Protein AF-A0A0A9XI46-F1 (afdb_monomer_lite)

Sequence (343 aa):
MEVDAKDRQKEKEELAELKNKIYQDSENPDIDFAKALKEREEMYKPKILINVNEEQTRQMEREEKEKEKQREKEREMERREKEIEKERRERERMEAEWEEDRRRAKMAAEKKHQEELREREKEREREREREREREREKSSSPDSRRSDGPPEPMSNHTTPDINQDMNNKIPNSPPADKKKKKLDVKEVFNNDEDEDSAMGSKKRKLVPLDYGEDKKKIKEPEKKEDQAKSQEEKRKHIKSLIDRIPTDKTALFNYYLDWAAVDNQLMERRIRPWINKKIIEYIGEPEPTLVDFICSKVMAGSAPQGILDDVQMVLDEEAEVFVVKMWRLLIYEIEAKKLGLVK

pLDDT: mean 73.39, std 21.09, range [30.25, 95.69]

Radius of gyration: 51.63 Å; chains: 1; bounding box: 86×93×184 Å

Structure (mmCIF, N/CA/C/O backbone):
data_AF-A0A0A9XI46-F1
#
_entry.id   AF-A0A0A9XI46-F1
#
loop_
_atom_site.group_PDB
_atom_site.id
_atom_site.type_symbol
_atom_site.label_atom_id
_atom_site.label_alt_id
_atom_site.label_comp_id
_atom_site.label_asym_id
_atom_site.label_entity_id
_atom_site.label_seq_id
_atom_site.pdbx_PDB_ins_code
_atom_site.Cartn_x
_atom_site.Cartn_y
_atom_site.Cartn_z
_atom_site.occupancy
_atom_site.B_iso_or_equiv
_atom_site.auth_seq_id
_atom_site.auth_comp_id
_atom_site.auth_asym_id
_atom_site.auth_atom_id
_atom_site.pdbx_PDB_model_num
ATOM 1 N N . MET A 1 1 ? -20.206 14.266 70.938 1.00 50.84 1 MET A N 1
ATOM 2 C CA . MET A 1 1 ? -19.102 14.541 71.884 1.00 50.84 1 MET A CA 1
ATOM 3 C C . MET A 1 1 ? -19.156 13.624 73.107 1.00 50.84 1 MET A C 1
ATOM 5 O O . MET A 1 1 ? -18.157 12.981 73.371 1.00 50.84 1 MET A O 1
ATOM 9 N N . GLU A 1 2 ? -20.293 13.475 73.806 1.00 50.50 2 GLU A N 1
ATOM 10 C CA . GLU A 1 2 ? -20.393 12.550 74.962 1.00 50.50 2 GLU A CA 1
ATOM 11 C C . GLU A 1 2 ? -20.136 11.063 74.647 1.00 50.50 2 GLU A C 1
ATOM 13 O O . GLU A 1 2 ? -19.495 10.386 75.443 1.00 50.50 2 GLU A O 1
ATOM 18 N N . VAL A 1 3 ? -20.621 10.546 73.510 1.00 54.22 3 VAL A N 1
ATOM 19 C CA . VAL A 1 3 ? -20.446 9.126 73.124 1.00 54.22 3 VAL A CA 1
ATOM 20 C C . VAL A 1 3 ? -18.959 8.777 72.984 1.00 54.22 3 VAL A C 1
ATOM 22 O O . VAL A 1 3 ? -18.458 7.891 73.659 1.00 54.22 3 VAL A O 1
ATOM 25 N N . ASP A 1 4 ? -18.236 9.597 72.226 1.00 62.00 4 ASP A N 1
ATOM 26 C CA . ASP A 1 4 ? -16.788 9.523 71.994 1.00 62.00 4 ASP A CA 1
ATOM 27 C C . ASP A 1 4 ? -15.944 9.677 73.287 1.00 62.00 4 ASP A C 1
ATOM 29 O O . ASP A 1 4 ? -14.821 9.186 73.381 1.00 62.00 4 ASP A O 1
ATOM 33 N N . ALA A 1 5 ? -16.486 10.315 74.333 1.00 70.19 5 ALA A N 1
ATOM 34 C CA . ALA A 1 5 ? -15.870 10.330 75.663 1.00 70.19 5 ALA A CA 1
ATOM 35 C C . ALA A 1 5 ? -16.139 9.040 76.462 1.00 70.19 5 ALA A C 1
ATOM 37 O O . ALA A 1 5 ? -15.250 8.579 77.179 1.00 70.19 5 ALA A O 1
ATOM 38 N N . LYS A 1 6 ? -17.333 8.445 76.328 1.00 69.88 6 LYS A N 1
ATOM 39 C CA . LYS A 1 6 ? -17.689 7.162 76.958 1.00 69.88 6 LYS A CA 1
ATOM 40 C C . LYS A 1 6 ? -16.913 5.996 76.349 1.00 69.88 6 LYS A C 1
ATOM 42 O O . LYS A 1 6 ? -16.411 5.174 77.108 1.00 69.88 6 LYS A O 1
ATOM 47 N N . ASP A 1 7 ? -16.739 5.969 75.029 1.00 70.44 7 ASP A N 1
ATOM 48 C CA . ASP A 1 7 ? -15.964 4.921 74.356 1.00 70.44 7 ASP A CA 1
ATOM 49 C C . ASP A 1 7 ? -14.486 4.967 74.777 1.00 70.44 7 ASP A C 1
ATOM 51 O O . ASP A 1 7 ? -13.968 3.965 75.267 1.00 70.44 7 ASP A O 1
ATOM 55 N N . ARG A 1 8 ? -13.837 6.144 74.760 1.00 73.38 8 ARG A N 1
ATOM 56 C CA . ARG A 1 8 ? -12.461 6.303 75.285 1.00 73.38 8 ARG A CA 1
ATOM 57 C C . ARG A 1 8 ? -12.309 5.904 76.755 1.00 73.38 8 ARG A C 1
ATOM 59 O O . ARG A 1 8 ? -11.271 5.369 77.144 1.00 73.38 8 ARG A O 1
ATOM 66 N N . GLN A 1 9 ? -13.306 6.194 77.593 1.00 75.50 9 GLN A N 1
ATOM 67 C CA . GLN A 1 9 ? -13.271 5.812 79.006 1.00 75.50 9 GLN A CA 1
ATOM 68 C C . GLN A 1 9 ? -13.394 4.290 79.169 1.00 75.50 9 GLN A C 1
ATOM 70 O O . GLN A 1 9 ? -12.637 3.699 79.937 1.00 75.50 9 GLN A O 1
ATOM 75 N N . LYS A 1 10 ? -14.274 3.653 78.391 1.00 78.44 10 LYS A N 1
ATOM 76 C CA . LYS A 1 10 ? -14.442 2.199 78.372 1.00 78.44 10 LYS A CA 1
ATOM 77 C C . LYS A 1 10 ? -13.182 1.486 77.872 1.00 78.44 10 LYS A C 1
ATOM 79 O O . LYS A 1 10 ? -12.716 0.554 78.521 1.00 78.44 10 LYS A O 1
ATOM 84 N N . GLU A 1 11 ? -12.569 1.969 76.790 1.00 74.12 11 GLU A N 1
ATOM 85 C CA . GLU A 1 11 ? -11.295 1.434 76.291 1.00 74.12 11 GLU A CA 1
ATOM 86 C C . GLU A 1 11 ? -10.198 1.491 77.359 1.00 74.12 11 GLU A C 1
ATOM 88 O O . GLU A 1 11 ? -9.453 0.524 77.529 1.00 74.12 11 GLU A O 1
ATOM 93 N N . LYS A 1 12 ? -10.122 2.603 78.104 1.00 76.31 12 LYS A N 1
ATOM 94 C CA . LYS A 1 12 ? -9.162 2.824 79.193 1.00 76.31 12 LYS A CA 1
ATOM 95 C C . LYS A 1 12 ? -9.387 1.887 80.385 1.00 76.31 12 LYS A C 1
ATOM 97 O O . LYS A 1 12 ? -8.411 1.428 80.976 1.00 76.31 12 LYS A O 1
ATOM 102 N N . GLU A 1 13 ? -10.639 1.600 80.730 1.00 78.38 13 GLU A N 1
ATOM 103 C CA . GLU A 1 13 ? -11.001 0.634 81.777 1.00 78.38 13 GLU A CA 1
ATOM 104 C C . GLU A 1 13 ? -10.643 -0.799 81.354 1.00 78.38 13 GLU A C 1
ATOM 106 O O . GLU A 1 13 ? -9.936 -1.488 82.087 1.00 78.38 13 GLU A O 1
ATOM 111 N N . GLU A 1 14 ? -10.980 -1.199 80.124 1.00 75.25 14 GLU A N 1
ATOM 112 C CA . GLU A 1 14 ? -10.565 -2.483 79.535 1.00 75.25 14 GLU A CA 1
ATOM 113 C C . GLU A 1 14 ? -9.028 -2.619 79.460 1.00 75.25 14 GLU A C 1
ATOM 115 O O . GLU A 1 14 ? -8.478 -3.695 79.679 1.00 75.25 14 GLU A O 1
ATOM 120 N N . LEU A 1 15 ? -8.305 -1.527 79.176 1.00 65.94 15 LEU A N 1
ATOM 121 C CA . LEU A 1 15 ? -6.834 -1.475 79.185 1.00 65.94 15 LEU A CA 1
ATOM 122 C C . LEU A 1 15 ? -6.251 -1.691 80.588 1.00 65.94 15 LEU A C 1
ATOM 124 O O . LEU A 1 15 ? -5.230 -2.367 80.732 1.00 65.94 15 LEU A O 1
ATOM 128 N N . ALA A 1 16 ? -6.882 -1.118 81.614 1.00 75.44 16 ALA A N 1
ATOM 129 C CA . ALA A 1 16 ? -6.478 -1.301 83.003 1.00 75.44 16 ALA A CA 1
ATOM 130 C C . ALA A 1 16 ? -6.749 -2.736 83.483 1.00 75.44 16 ALA A C 1
ATOM 132 O O . ALA A 1 16 ? -5.896 -3.323 84.147 1.00 75.44 16 ALA A O 1
ATOM 133 N N . GLU A 1 17 ? -7.885 -3.321 83.098 1.00 76.62 17 GLU A N 1
ATOM 134 C CA . GLU A 1 17 ? -8.226 -4.715 83.396 1.00 76.62 17 GLU A CA 1
ATOM 135 C C . GLU A 1 17 ? -7.267 -5.694 82.699 1.00 76.62 17 GLU A C 1
ATOM 137 O O . GLU A 1 17 ? -6.719 -6.587 83.348 1.00 76.62 17 GLU A O 1
ATOM 142 N N . LEU A 1 18 ? -6.960 -5.469 81.413 1.00 65.81 18 LEU A N 1
ATOM 143 C CA . LEU A 1 18 ? -5.976 -6.257 80.665 1.00 65.81 18 LEU A CA 1
ATOM 144 C C . LEU A 1 18 ? -4.578 -6.169 81.297 1.00 65.81 18 LEU A C 1
ATOM 146 O O . LEU A 1 18 ? -3.898 -7.187 81.430 1.00 65.81 18 LEU A O 1
ATOM 150 N N . LYS A 1 19 ? -4.164 -4.971 81.743 1.00 69.25 19 LYS A N 1
ATOM 151 C CA . LYS A 1 19 ? -2.898 -4.782 82.464 1.00 69.25 19 LYS A CA 1
ATOM 152 C C . LYS A 1 19 ? -2.866 -5.585 83.757 1.00 69.25 19 LYS A C 1
ATOM 154 O O . LYS A 1 19 ? -1.892 -6.287 84.007 1.00 69.25 19 LYS A O 1
ATOM 159 N N . ASN A 1 20 ? -3.918 -5.476 84.568 1.00 71.81 20 ASN A N 1
ATOM 160 C CA . ASN A 1 20 ? -3.990 -6.121 85.875 1.00 71.81 20 ASN A CA 1
ATOM 161 C C . ASN A 1 20 ? -3.979 -7.653 85.741 1.00 71.81 20 ASN A C 1
ATOM 163 O O . ASN A 1 20 ? -3.284 -8.332 86.487 1.00 71.81 20 ASN A O 1
ATOM 167 N N . LYS A 1 21 ? -4.670 -8.183 84.724 1.00 70.25 21 LYS A N 1
ATOM 168 C CA . LYS A 1 21 ? -4.713 -9.616 84.415 1.00 70.25 21 LYS A CA 1
ATOM 169 C C . LYS A 1 21 ? -3.359 -10.168 83.955 1.00 70.25 21 LYS A C 1
ATOM 171 O O . LYS A 1 21 ? -2.920 -11.198 84.453 1.00 70.25 21 LYS A O 1
ATOM 176 N N . ILE A 1 22 ? -2.657 -9.462 83.064 1.00 66.50 22 ILE A N 1
ATOM 177 C CA . ILE A 1 22 ? -1.322 -9.882 82.596 1.00 66.50 22 ILE A CA 1
ATOM 178 C C . ILE A 1 22 ? -0.274 -9.784 83.720 1.00 66.50 22 ILE A C 1
ATOM 180 O O . ILE A 1 22 ? 0.588 -10.652 83.825 1.00 66.50 22 ILE A O 1
ATOM 184 N N . TYR A 1 23 ? -0.376 -8.785 84.606 1.00 67.31 23 TYR A N 1
ATOM 185 C CA . TYR A 1 23 ? 0.484 -8.665 85.793 1.00 67.31 23 TYR A CA 1
ATOM 186 C C . TYR A 1 23 ? 0.172 -9.663 86.923 1.00 67.31 23 TYR A C 1
ATOM 188 O O . TYR A 1 23 ? 0.984 -9.781 87.838 1.00 67.31 23 TYR A O 1
ATOM 196 N N . GLN A 1 24 ? -0.969 -10.361 86.888 1.00 70.56 24 GLN A N 1
ATOM 197 C CA . GLN A 1 24 ? -1.292 -11.428 87.845 1.00 70.56 24 GLN A CA 1
ATOM 198 C C . GLN A 1 24 ? -0.803 -12.810 87.387 1.00 70.56 24 GLN A C 1
ATOM 200 O O . GLN A 1 24 ? -0.331 -13.572 88.227 1.00 70.56 24 GLN A O 1
ATOM 205 N N . ASP A 1 25 ? -0.889 -13.112 86.085 1.00 63.06 25 ASP A N 1
ATOM 206 C CA . ASP A 1 25 ? -0.672 -14.471 85.558 1.00 63.06 25 ASP A CA 1
ATOM 207 C C . ASP A 1 25 ? 0.661 -14.682 84.796 1.00 63.06 25 ASP A C 1
ATOM 209 O O . ASP A 1 25 ? 0.987 -15.827 84.483 1.00 63.06 25 ASP A O 1
ATOM 213 N N . SER A 1 26 ? 1.443 -13.634 84.473 1.00 57.12 26 SER A N 1
ATOM 214 C CA . SER A 1 26 ? 2.702 -13.767 83.699 1.00 57.12 26 SER A CA 1
ATOM 215 C C . SER A 1 26 ? 3.981 -13.553 84.519 1.00 57.12 26 SER A C 1
ATOM 217 O O . SER A 1 26 ? 4.097 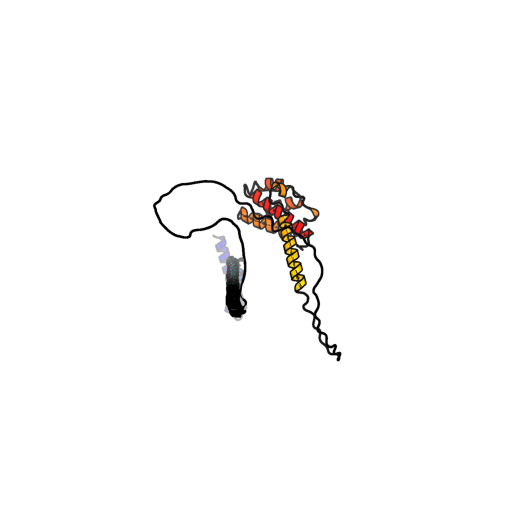-12.633 85.325 1.00 57.12 26 SER A O 1
ATOM 219 N N . GLU A 1 27 ? 4.991 -14.379 84.233 1.00 61.12 27 GLU A N 1
ATOM 220 C CA . GLU A 1 27 ? 6.337 -14.341 84.823 1.00 61.12 27 GLU A CA 1
ATOM 221 C C . GLU A 1 27 ? 7.224 -13.214 84.236 1.00 61.12 27 GLU A C 1
ATOM 223 O O . GLU A 1 27 ? 8.258 -12.876 84.809 1.00 61.12 27 GLU A O 1
ATOM 228 N N . ASN A 1 28 ? 6.815 -12.583 83.122 1.00 58.1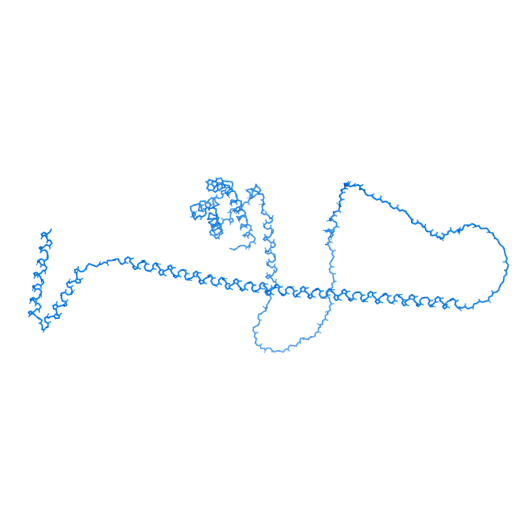6 28 ASN A N 1
ATOM 229 C CA . ASN A 1 28 ? 7.435 -11.361 82.577 1.00 58.16 28 ASN A CA 1
ATOM 230 C C . ASN A 1 28 ? 6.365 -10.334 82.125 1.00 58.16 28 ASN A C 1
ATOM 232 O O . ASN A 1 28 ? 6.158 -10.127 80.922 1.00 58.16 28 ASN A O 1
ATOM 236 N N . PRO A 1 29 ? 5.695 -9.649 83.077 1.00 62.34 29 PRO A N 1
ATOM 237 C CA . PRO A 1 29 ? 4.498 -8.849 82.802 1.00 62.34 29 PRO A CA 1
ATOM 238 C C . PRO A 1 29 ? 4.653 -7.744 81.752 1.00 62.34 29 PRO A C 1
ATOM 240 O O . PRO A 1 29 ? 3.732 -7.511 80.972 1.00 62.34 29 PRO A O 1
ATOM 243 N N . ASP A 1 30 ? 5.803 -7.062 81.707 1.00 62.34 30 ASP A N 1
ATOM 244 C CA . ASP A 1 30 ? 6.018 -5.927 80.797 1.00 62.34 30 ASP A CA 1
ATOM 245 C C . ASP A 1 30 ? 6.075 -6.344 79.321 1.00 62.34 30 ASP A C 1
ATOM 247 O O . ASP A 1 30 ? 5.589 -5.615 78.454 1.00 62.34 30 ASP A O 1
ATOM 251 N N . ILE A 1 31 ? 6.633 -7.521 79.019 1.00 62.56 31 ILE A N 1
ATOM 252 C CA . ILE A 1 31 ? 6.773 -8.009 77.638 1.00 62.56 31 ILE A CA 1
ATOM 253 C C . ILE A 1 31 ? 5.411 -8.453 77.103 1.00 62.56 31 ILE A C 1
ATOM 255 O O . ILE A 1 31 ? 5.025 -8.068 75.997 1.00 62.56 31 ILE A O 1
ATOM 259 N N . ASP A 1 32 ? 4.658 -9.210 77.901 1.00 63.53 32 ASP A N 1
ATOM 260 C CA . ASP A 1 32 ? 3.328 -9.679 77.513 1.00 63.53 32 ASP A CA 1
ATOM 261 C C . ASP A 1 32 ? 2.313 -8.533 77.466 1.00 63.53 32 ASP A C 1
ATOM 263 O O . ASP A 1 32 ? 1.493 -8.482 76.546 1.00 63.53 32 ASP A O 1
ATOM 267 N N . PHE A 1 33 ? 2.408 -7.552 78.372 1.00 63.94 33 PHE A N 1
ATOM 268 C CA . PHE A 1 33 ? 1.561 -6.361 78.317 1.00 63.94 33 PHE A CA 1
ATOM 269 C C . PHE A 1 33 ? 1.880 -5.497 77.090 1.00 63.94 33 PHE A C 1
ATOM 271 O O . PHE A 1 33 ? 0.958 -5.071 76.397 1.00 63.94 33 PHE A O 1
ATOM 278 N N . ALA A 1 34 ? 3.160 -5.291 76.754 1.00 68.88 34 ALA A N 1
ATOM 279 C CA . ALA A 1 34 ? 3.549 -4.580 75.534 1.00 68.88 34 ALA A CA 1
ATOM 280 C C . ALA A 1 34 ? 3.082 -5.307 74.259 1.00 68.88 34 ALA A C 1
ATOM 282 O O . ALA A 1 34 ? 2.652 -4.665 73.298 1.00 68.88 34 ALA A O 1
ATOM 283 N N . LYS A 1 35 ? 3.122 -6.644 74.253 1.00 74.44 35 LYS A N 1
ATOM 284 C CA . LYS A 1 35 ? 2.651 -7.472 73.137 1.00 74.44 35 LYS A CA 1
ATOM 285 C C . LYS A 1 35 ? 1.130 -7.397 72.972 1.00 74.44 35 LYS A C 1
ATOM 287 O O . LYS A 1 35 ? 0.666 -7.131 71.866 1.00 74.44 35 LYS A O 1
ATOM 292 N N . ALA A 1 36 ? 0.372 -7.545 74.058 1.00 71.25 36 ALA A N 1
ATOM 293 C CA . ALA A 1 36 ? -1.088 -7.447 74.049 1.00 71.25 36 ALA A CA 1
ATOM 294 C C . ALA A 1 36 ? -1.580 -6.024 73.720 1.00 71.25 36 ALA A C 1
ATOM 296 O O . ALA A 1 36 ? -2.568 -5.855 73.005 1.00 71.25 36 ALA A O 1
ATOM 297 N N . LEU A 1 37 ? -0.867 -4.990 74.184 1.00 73.12 37 LEU A N 1
ATOM 298 C CA . LEU A 1 37 ? -1.135 -3.597 73.826 1.00 73.12 37 LEU A CA 1
ATOM 299 C C . LEU A 1 37 ? -0.950 -3.360 72.324 1.00 73.12 37 LEU A C 1
ATOM 301 O O . LEU A 1 37 ? -1.829 -2.786 71.685 1.00 73.12 37 LEU A O 1
ATOM 305 N N . LYS A 1 38 ? 0.160 -3.849 71.759 1.00 71.88 38 LYS A N 1
ATOM 306 C CA . LYS A 1 38 ? 0.451 -3.756 70.325 1.00 71.88 38 LYS A CA 1
ATOM 307 C C . LYS A 1 38 ? -0.583 -4.506 69.480 1.00 71.88 38 LYS A C 1
ATOM 309 O O . LYS A 1 38 ? -1.029 -3.984 68.467 1.00 71.88 38 LYS A O 1
ATOM 314 N N . GLU A 1 39 ? -0.992 -5.699 69.905 1.00 72.62 39 GLU A N 1
ATOM 315 C CA . GLU A 1 39 ? -2.021 -6.494 69.223 1.00 72.62 39 GLU A CA 1
ATOM 316 C C . GLU A 1 39 ? -3.397 -5.804 69.259 1.00 72.62 39 GLU A C 1
ATOM 318 O O . GLU A 1 39 ? -4.096 -5.765 68.244 1.00 72.62 39 GLU A O 1
ATOM 323 N N . ARG A 1 40 ? -3.758 -5.162 70.383 1.00 69.81 40 ARG A N 1
ATOM 324 C CA . ARG A 1 40 ? -4.944 -4.295 70.461 1.00 69.81 40 ARG A CA 1
ATOM 325 C C . ARG A 1 40 ? -4.818 -3.102 69.510 1.00 69.81 40 ARG A C 1
ATOM 327 O O . ARG A 1 40 ? -5.724 -2.872 68.716 1.00 69.81 40 ARG A O 1
ATOM 334 N N . GLU A 1 41 ? -3.709 -2.367 69.542 1.00 71.06 41 GLU A N 1
ATOM 335 C CA . GLU A 1 41 ? -3.474 -1.220 68.652 1.00 71.06 41 GLU A CA 1
ATOM 336 C C . GLU A 1 41 ? -3.571 -1.621 67.166 1.00 71.06 41 GLU A C 1
ATOM 338 O O . GLU A 1 41 ? -4.194 -0.926 66.367 1.00 71.06 41 GLU A O 1
ATOM 343 N N . GLU A 1 42 ? -3.039 -2.788 66.801 1.00 71.50 42 GLU A N 1
ATOM 344 C CA . GLU A 1 42 ? -3.052 -3.332 65.439 1.00 71.50 42 GLU A CA 1
ATOM 345 C C . GLU A 1 42 ? -4.443 -3.832 64.987 1.00 71.50 42 GLU A C 1
ATOM 347 O O . GLU A 1 42 ? -4.738 -3.815 63.788 1.00 71.50 42 GLU A O 1
ATOM 352 N N . MET A 1 43 ? -5.338 -4.189 65.920 1.00 63.75 43 MET A N 1
ATOM 353 C CA . MET A 1 43 ? -6.760 -4.439 65.634 1.00 63.75 43 MET A CA 1
ATOM 354 C C . MET A 1 43 ? -7.562 -3.156 65.376 1.00 63.75 43 MET A C 1
ATOM 356 O O . MET A 1 43 ? -8.429 -3.158 64.502 1.00 63.75 43 MET A O 1
ATOM 360 N N . TYR A 1 44 ? -7.277 -2.069 66.101 1.00 64.75 44 TYR A N 1
ATOM 361 C CA . TYR A 1 44 ? -7.965 -0.779 65.927 1.00 64.75 44 TYR A CA 1
ATOM 362 C C . TYR A 1 44 ? -7.347 0.103 64.828 1.00 64.75 44 TYR A C 1
ATOM 364 O O . TYR A 1 44 ? -7.962 1.078 64.391 1.00 64.75 44 TYR A O 1
ATOM 372 N N . LYS A 1 45 ? -6.154 -0.239 64.326 1.00 70.06 45 LYS A N 1
ATOM 373 C CA . LYS A 1 45 ? -5.501 0.473 63.224 1.00 70.06 45 LYS A CA 1
ATOM 374 C C . LYS A 1 45 ? -6.287 0.292 61.912 1.00 70.06 45 LYS A C 1
ATOM 376 O O . LYS A 1 45 ? -6.428 -0.840 61.440 1.00 70.06 45 LYS A O 1
ATOM 381 N N . PRO A 1 46 ? -6.768 1.374 61.267 1.00 59.62 46 PRO A N 1
ATOM 382 C CA . PRO A 1 46 ? -7.568 1.262 60.051 1.00 59.62 46 PRO A CA 1
ATOM 383 C C . PRO A 1 46 ? -6.743 0.661 58.906 1.00 59.62 46 PRO A C 1
ATOM 385 O O . PRO A 1 46 ? -5.759 1.242 58.444 1.00 59.62 46 PRO A O 1
ATOM 388 N N . LYS A 1 47 ? -7.163 -0.515 58.431 1.00 56.22 47 LYS A N 1
ATOM 389 C CA . LYS A 1 47 ? -6.540 -1.224 57.306 1.00 56.22 47 LYS A CA 1
ATOM 390 C C . LYS A 1 47 ? -6.946 -0.554 55.992 1.00 56.22 47 LYS A C 1
ATOM 392 O O . LYS A 1 47 ? -7.997 -0.856 55.432 1.00 56.22 47 LYS A O 1
ATOM 397 N N . ILE A 1 48 ? -6.116 0.377 55.520 1.00 56.25 48 ILE A N 1
ATOM 398 C CA . ILE A 1 48 ? -6.294 1.050 54.226 1.00 56.25 48 ILE A CA 1
ATOM 399 C C . ILE A 1 48 ? -6.180 -0.005 53.118 1.00 56.25 48 ILE A C 1
ATOM 401 O O . ILE A 1 48 ? -5.115 -0.572 52.893 1.00 56.25 48 ILE A O 1
ATOM 405 N N . LEU A 1 49 ? -7.301 -0.291 52.453 1.00 54.22 49 LEU A N 1
ATOM 406 C CA . LEU A 1 49 ? -7.451 -1.440 51.551 1.00 54.22 49 LEU A CA 1
ATOM 407 C C . LEU A 1 49 ? -7.044 -1.162 50.092 1.00 54.22 49 LEU A C 1
ATOM 409 O O . LEU A 1 49 ? -7.100 -2.070 49.268 1.00 54.22 49 LEU A O 1
ATOM 413 N N . ILE A 1 50 ? -6.632 0.071 49.767 1.00 52.25 50 ILE A N 1
ATOM 414 C CA . ILE A 1 50 ? -6.128 0.463 48.442 1.00 52.25 50 ILE A CA 1
ATOM 415 C C . ILE A 1 50 ? -4.967 1.455 48.610 1.00 52.25 50 ILE A C 1
ATOM 417 O O . ILE A 1 50 ? -5.177 2.619 48.953 1.00 52.25 50 ILE A O 1
ATOM 421 N N . ASN A 1 51 ? -3.743 1.023 48.297 1.00 51.72 51 ASN A N 1
ATOM 422 C CA . ASN A 1 51 ? -2.630 1.933 48.023 1.00 51.72 51 ASN A CA 1
ATOM 423 C C . ASN A 1 51 ? -2.803 2.513 46.611 1.00 51.72 51 ASN A C 1
ATOM 425 O O . ASN A 1 51 ? -2.245 1.998 45.644 1.00 51.72 51 ASN A O 1
ATOM 429 N N . VAL A 1 52 ? -3.549 3.614 46.488 1.00 54.78 52 VAL A N 1
ATOM 430 C CA . VAL A 1 52 ? -3.779 4.313 45.201 1.00 54.78 52 VAL A CA 1
ATOM 431 C C . VAL A 1 52 ? -2.452 4.670 44.497 1.00 54.78 52 VAL A C 1
ATOM 433 O O . VAL A 1 52 ? -2.363 4.686 43.272 1.00 54.78 52 VAL A O 1
ATOM 436 N N . ASN A 1 53 ? -1.383 4.867 45.276 1.00 55.72 53 ASN A N 1
ATOM 437 C CA . ASN A 1 53 ? -0.038 5.164 44.787 1.00 55.72 53 ASN A CA 1
ATOM 438 C C . ASN A 1 53 ? 0.704 3.950 44.170 1.00 55.72 53 ASN A C 1
ATOM 440 O O . ASN A 1 53 ? 1.605 4.147 43.357 1.00 55.72 53 ASN A O 1
ATOM 444 N N . GLU A 1 54 ? 0.367 2.698 44.517 1.00 58.81 54 GLU A N 1
ATOM 445 C CA . GLU A 1 54 ? 1.020 1.511 43.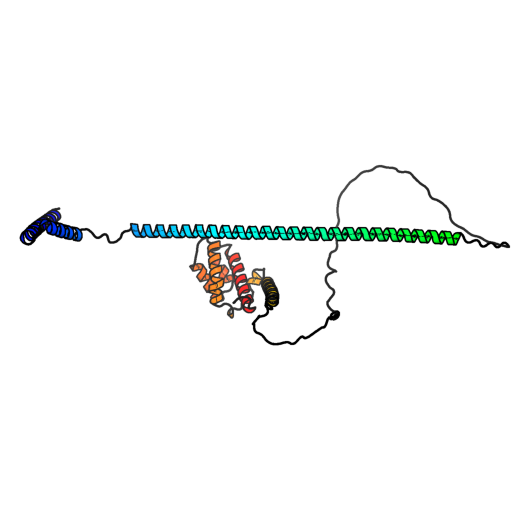922 1.00 58.81 54 GLU A CA 1
ATOM 446 C C . GLU A 1 54 ? 0.578 1.269 42.476 1.00 58.81 54 GLU A C 1
ATOM 448 O O . GLU A 1 54 ? 1.397 0.891 41.637 1.00 58.81 54 GLU A O 1
ATOM 453 N N . GLU A 1 55 ? -0.695 1.514 42.162 1.00 61.16 55 GLU A N 1
ATOM 454 C CA . GLU A 1 55 ? -1.207 1.392 40.795 1.00 61.16 55 GLU A CA 1
ATOM 455 C C . GLU A 1 55 ? -0.609 2.476 39.890 1.00 61.16 55 GLU A C 1
ATOM 457 O O . GLU A 1 55 ? -0.072 2.156 38.830 1.00 61.16 55 GLU A O 1
ATOM 462 N N . GLN A 1 56 ? -0.554 3.725 40.368 1.00 61.25 56 GLN A N 1
ATOM 463 C CA . GLN A 1 56 ? 0.139 4.823 39.682 1.00 61.25 56 GLN A CA 1
ATOM 464 C C . GLN A 1 56 ? 1.637 4.537 39.475 1.00 61.25 56 GLN A C 1
ATOM 466 O O . GLN A 1 56 ? 2.163 4.785 38.391 1.00 61.25 56 GLN A O 1
ATOM 471 N N . THR A 1 57 ? 2.327 3.957 40.465 1.00 68.88 57 THR A N 1
ATOM 472 C CA . THR A 1 57 ? 3.749 3.581 40.334 1.00 68.88 57 THR A CA 1
ATOM 473 C C . THR A 1 57 ? 3.946 2.500 39.267 1.00 68.88 57 THR A C 1
ATOM 475 O O . THR A 1 57 ? 4.798 2.645 38.392 1.00 68.88 57 THR A O 1
ATOM 478 N N . ARG A 1 58 ? 3.108 1.452 39.264 1.00 75.19 58 ARG A N 1
ATOM 479 C CA . ARG A 1 58 ? 3.135 0.395 38.233 1.00 75.19 58 ARG A CA 1
ATOM 480 C C . ARG A 1 58 ? 2.750 0.908 36.846 1.00 75.19 58 ARG A C 1
ATOM 482 O O . ARG A 1 58 ? 3.212 0.359 35.848 1.00 75.19 58 ARG A O 1
ATOM 489 N N . GLN A 1 59 ? 1.897 1.926 36.762 1.00 73.88 59 GLN A N 1
ATOM 490 C CA . GLN A 1 59 ? 1.524 2.563 35.501 1.00 73.88 59 GLN A CA 1
ATOM 491 C C . GLN A 1 59 ? 2.688 3.388 34.935 1.00 73.88 59 GLN A C 1
ATOM 493 O O . GLN A 1 59 ? 3.031 3.210 33.768 1.00 73.88 59 GLN A O 1
ATOM 498 N N . MET A 1 60 ? 3.370 4.185 35.767 1.00 72.12 60 MET A N 1
ATOM 499 C CA . MET A 1 60 ? 4.591 4.899 35.368 1.00 72.12 60 MET A CA 1
ATOM 500 C C . MET A 1 60 ? 5.708 3.940 34.931 1.00 72.12 60 MET A C 1
ATOM 502 O O . MET A 1 60 ? 6.310 4.158 33.885 1.00 72.12 60 MET A O 1
ATOM 506 N N . GLU A 1 61 ? 5.936 2.841 35.661 1.00 81.75 61 GLU A N 1
ATOM 507 C CA . GLU A 1 61 ? 6.941 1.826 35.301 1.00 81.75 61 GLU A CA 1
ATOM 508 C C . GLU A 1 61 ? 6.624 1.148 33.950 1.00 81.75 61 GLU A C 1
ATOM 510 O O . GLU A 1 61 ? 7.519 0.882 33.145 1.00 81.75 61 GLU A O 1
ATOM 515 N N . ARG A 1 62 ? 5.338 0.898 33.655 1.00 79.69 62 ARG A N 1
ATOM 516 C CA . ARG A 1 62 ? 4.900 0.383 32.346 1.00 79.69 62 ARG A CA 1
ATOM 517 C C . ARG A 1 62 ? 5.149 1.393 31.230 1.00 79.69 62 ARG A C 1
ATOM 519 O O . ARG A 1 62 ? 5.728 1.015 30.214 1.00 79.69 62 ARG A O 1
ATOM 526 N N . GLU A 1 63 ? 4.768 2.654 31.423 1.00 84.56 63 GLU A N 1
ATOM 527 C CA . GLU A 1 63 ? 5.008 3.716 30.441 1.00 84.56 63 GLU A CA 1
ATOM 528 C C . GLU A 1 63 ? 6.499 3.966 30.190 1.00 84.56 63 GLU A C 1
ATOM 530 O O . GLU A 1 63 ? 6.903 4.189 29.050 1.00 84.56 63 GLU A O 1
ATOM 535 N N . GLU A 1 64 ? 7.331 3.939 31.233 1.00 85.31 64 GLU A N 1
ATOM 536 C CA . GLU A 1 64 ? 8.783 4.088 31.110 1.00 85.31 64 GLU A CA 1
ATOM 537 C C . GLU A 1 64 ? 9.381 2.931 30.303 1.00 85.31 64 GLU A C 1
ATOM 539 O O . GLU A 1 64 ? 10.133 3.160 29.356 1.00 85.31 64 GLU A O 1
ATOM 544 N N . LYS A 1 65 ? 8.952 1.696 30.583 1.00 89.25 65 LYS A N 1
ATOM 545 C CA . LYS A 1 65 ? 9.367 0.491 29.852 1.00 89.25 65 LYS A CA 1
ATOM 546 C C . LYS A 1 65 ? 8.880 0.461 28.400 1.00 89.25 65 LYS A C 1
ATOM 548 O O . LYS A 1 65 ? 9.537 -0.128 27.541 1.00 89.25 65 LYS A O 1
ATOM 553 N N . GLU A 1 66 ? 7.743 1.080 28.094 1.00 87.94 66 GLU A N 1
ATOM 554 C CA . GLU A 1 66 ? 7.284 1.273 26.713 1.00 87.94 66 GLU A CA 1
ATOM 555 C C . GLU A 1 66 ? 8.093 2.357 25.991 1.00 87.94 66 GLU A C 1
ATOM 557 O O . GLU A 1 66 ? 8.561 2.113 24.877 1.00 87.94 66 GLU A O 1
ATOM 562 N N . LYS A 1 67 ? 8.365 3.494 26.646 1.00 89.00 67 LYS A N 1
ATOM 563 C CA . LYS A 1 67 ? 9.247 4.558 26.127 1.00 89.00 67 LYS A CA 1
ATOM 564 C C . LYS A 1 67 ? 10.675 4.047 25.888 1.00 89.00 67 LYS A C 1
ATOM 566 O O . LYS A 1 67 ? 11.285 4.400 24.878 1.00 89.00 67 LYS A O 1
ATOM 571 N N . GLU A 1 68 ? 11.201 3.184 26.757 1.00 88.25 68 GLU A N 1
ATOM 572 C CA . GLU A 1 68 ? 12.505 2.533 26.585 1.00 88.25 68 GLU A CA 1
ATOM 573 C C . GLU A 1 68 ? 12.514 1.601 25.365 1.00 88.25 68 GLU A C 1
ATOM 575 O O . GLU A 1 68 ? 13.339 1.784 24.469 1.00 88.25 68 GLU A O 1
ATOM 580 N N . LYS A 1 69 ? 11.541 0.684 25.254 1.00 90.06 69 LYS A N 1
ATOM 581 C CA . LYS A 1 69 ? 11.378 -0.180 24.067 1.00 90.06 69 LYS A CA 1
ATOM 582 C C . LYS A 1 69 ? 11.216 0.614 22.773 1.00 90.06 69 LYS A C 1
ATOM 584 O O . LYS A 1 69 ? 11.639 0.158 21.714 1.00 90.06 69 LYS A O 1
ATOM 589 N N . GLN A 1 70 ? 10.570 1.776 22.825 1.00 87.69 70 GLN A N 1
ATOM 590 C CA . GLN A 1 70 ? 10.379 2.624 21.652 1.00 87.69 70 GLN A CA 1
ATOM 591 C C . GLN A 1 70 ? 11.695 3.286 21.220 1.00 87.69 70 GLN A C 1
ATOM 593 O O . GLN A 1 70 ? 12.019 3.247 20.036 1.00 87.69 70 GLN A O 1
ATOM 598 N N . ARG A 1 71 ? 12.507 3.763 22.173 1.00 89.81 71 ARG A N 1
ATOM 599 C CA . ARG A 1 71 ? 13.882 4.243 21.928 1.00 89.81 71 ARG A CA 1
ATOM 600 C C . ARG A 1 71 ? 14.828 3.136 21.454 1.00 89.81 71 ARG A C 1
ATOM 602 O O . ARG A 1 71 ? 15.730 3.394 20.663 1.00 89.81 71 ARG A O 1
ATOM 609 N N . GLU A 1 72 ? 14.652 1.906 21.932 1.00 90.88 72 GLU A N 1
ATOM 610 C CA . GLU A 1 72 ? 15.424 0.747 21.473 1.00 90.88 72 GLU A CA 1
ATOM 611 C C . GLU A 1 72 ? 15.101 0.411 20.010 1.00 90.88 72 GLU A C 1
ATOM 613 O O . GLU A 1 72 ? 16.012 0.341 19.186 1.00 90.88 72 GLU A O 1
ATOM 618 N N . LYS A 1 73 ? 13.809 0.328 19.658 1.00 90.12 73 LYS A N 1
ATOM 619 C CA . LYS A 1 73 ? 13.347 0.150 18.270 1.00 90.12 73 LYS A CA 1
ATOM 620 C C . LYS A 1 73 ? 13.800 1.279 17.346 1.00 90.12 73 LYS A C 1
ATOM 622 O O . LYS A 1 73 ? 14.170 1.015 16.209 1.00 90.12 73 LYS A O 1
ATOM 627 N N . GLU A 1 74 ? 13.788 2.525 17.815 1.00 91.75 74 GLU A N 1
ATOM 628 C CA . GLU A 1 74 ? 14.282 3.680 17.057 1.00 91.75 74 GLU A CA 1
ATOM 629 C C . GLU A 1 74 ? 15.777 3.528 16.728 1.00 91.75 74 GLU A C 1
ATOM 631 O O . GLU A 1 74 ? 16.168 3.647 15.569 1.00 91.75 74 GLU A O 1
ATOM 636 N N . ARG A 1 75 ? 16.602 3.141 17.711 1.00 92.88 75 ARG A N 1
ATOM 637 C CA . ARG A 1 75 ? 18.035 2.842 17.513 1.00 92.88 75 ARG A CA 1
ATOM 638 C C . ARG A 1 75 ? 18.279 1.634 16.605 1.00 92.88 75 ARG A C 1
ATOM 640 O O . ARG A 1 75 ? 19.274 1.609 15.881 1.00 92.88 75 ARG A O 1
ATOM 647 N N . GLU A 1 76 ? 17.421 0.618 16.653 1.00 92.56 76 GLU A N 1
ATOM 648 C CA . GLU A 1 76 ? 17.487 -0.543 15.757 1.00 92.56 76 GLU A CA 1
ATOM 649 C C . GLU A 1 76 ? 17.172 -0.139 14.308 1.00 92.56 76 GLU A C 1
ATOM 651 O O . GLU A 1 76 ? 17.926 -0.474 13.390 1.00 92.56 76 GLU A O 1
ATOM 656 N N . MET A 1 77 ? 16.115 0.653 14.107 1.00 89.75 77 MET A N 1
ATOM 657 C CA . MET A 1 77 ? 15.739 1.202 12.803 1.00 89.75 77 MET A CA 1
ATOM 658 C C . MET A 1 77 ? 16.830 2.120 12.238 1.00 89.75 77 MET A C 1
ATOM 660 O O . MET A 1 77 ? 17.214 1.944 11.085 1.00 89.75 77 MET A O 1
ATOM 664 N N . GLU A 1 78 ? 17.403 3.015 13.048 1.00 93.81 78 GLU A N 1
ATOM 665 C CA . GLU A 1 78 ? 18.508 3.900 12.652 1.00 93.81 78 GLU A CA 1
ATOM 666 C C . GLU A 1 78 ? 19.761 3.106 12.227 1.00 93.81 78 GLU A C 1
ATOM 668 O O . GLU A 1 78 ? 20.426 3.438 11.242 1.00 93.81 78 GLU A O 1
ATOM 673 N N . ARG A 1 79 ? 20.092 2.020 12.943 1.00 94.50 79 ARG A N 1
ATOM 674 C CA . ARG A 1 79 ? 21.194 1.114 12.566 1.00 94.50 79 ARG A CA 1
ATOM 675 C C . ARG A 1 79 ? 20.927 0.433 11.228 1.00 94.50 79 ARG A C 1
ATOM 677 O O . ARG A 1 79 ? 21.820 0.399 10.383 1.00 94.50 79 ARG A O 1
ATOM 684 N N . ARG A 1 80 ? 19.709 -0.071 11.033 1.00 93.06 80 ARG A N 1
ATOM 685 C CA . ARG A 1 80 ? 19.286 -0.740 9.799 1.00 93.06 80 ARG A CA 1
ATOM 686 C C . ARG A 1 80 ? 19.262 0.216 8.605 1.00 93.06 80 ARG A C 1
ATOM 688 O O . ARG A 1 80 ? 19.683 -0.159 7.517 1.00 93.06 80 ARG A O 1
ATOM 695 N N . GLU A 1 81 ? 18.824 1.455 8.804 1.00 92.38 81 GLU A N 1
ATOM 696 C CA . GLU A 1 81 ? 18.851 2.506 7.783 1.00 92.38 81 GLU A CA 1
ATOM 697 C C . GLU A 1 81 ? 20.291 2.860 7.382 1.00 92.38 81 GLU A C 1
ATOM 699 O O . GLU A 1 81 ? 20.611 2.892 6.195 1.00 92.38 81 GLU A O 1
ATOM 704 N N . LYS A 1 82 ? 21.199 3.011 8.357 1.00 94.00 82 LYS A N 1
ATOM 705 C CA . LYS A 1 82 ? 22.638 3.220 8.104 1.00 94.00 82 LYS A CA 1
ATOM 706 C C . LYS A 1 82 ? 23.298 2.056 7.359 1.00 94.00 82 LYS A C 1
ATOM 708 O O . LYS A 1 82 ? 24.219 2.284 6.576 1.00 94.00 82 LYS A O 1
ATOM 713 N N . GLU A 1 83 ? 22.852 0.825 7.592 1.00 93.44 83 GLU A N 1
ATOM 714 C CA . GLU A 1 83 ? 23.329 -0.360 6.873 1.00 93.44 83 GLU A CA 1
ATOM 715 C C . GLU A 1 83 ? 22.839 -0.376 5.415 1.00 93.44 83 GLU A C 1
ATOM 717 O O . GLU A 1 83 ? 23.652 -0.542 4.505 1.00 93.44 83 GLU A O 1
ATOM 722 N N . ILE A 1 84 ? 21.552 -0.089 5.181 1.00 92.50 84 ILE A N 1
ATOM 723 C CA . ILE A 1 84 ? 20.962 0.046 3.837 1.00 92.50 84 ILE A CA 1
ATOM 724 C C . ILE A 1 84 ? 21.636 1.179 3.047 1.00 92.50 84 ILE A C 1
ATOM 726 O O . ILE A 1 84 ? 21.997 0.992 1.885 1.00 92.50 84 ILE A O 1
ATOM 730 N N . GLU A 1 85 ? 21.862 2.337 3.670 1.00 94.12 85 GLU A N 1
ATOM 731 C CA . GLU A 1 85 ? 22.549 3.474 3.043 1.00 94.12 85 GLU A CA 1
ATOM 732 C C . GLU A 1 85 ? 24.001 3.131 2.679 1.00 94.12 85 GLU A C 1
ATOM 734 O O . GLU A 1 85 ? 24.493 3.496 1.607 1.00 94.12 85 GLU A O 1
ATOM 739 N N . LYS A 1 86 ? 24.695 2.378 3.542 1.00 94.69 86 LYS A N 1
ATOM 740 C CA . LYS A 1 86 ? 26.047 1.892 3.256 1.00 94.69 86 LYS A CA 1
ATOM 741 C C . LYS A 1 86 ? 26.049 0.929 2.064 1.00 94.69 86 LYS A C 1
ATOM 743 O O . LYS A 1 86 ? 26.892 1.102 1.185 1.00 94.69 86 LYS A O 1
ATOM 748 N N . GLU A 1 87 ? 25.117 -0.026 2.009 1.00 93.38 87 GLU A N 1
ATOM 749 C CA . GLU A 1 87 ? 24.986 -0.962 0.883 1.00 93.38 87 GLU A CA 1
ATOM 750 C C . GLU A 1 87 ? 24.656 -0.222 -0.424 1.00 93.38 87 GLU A C 1
ATOM 752 O O . GLU A 1 87 ? 25.275 -0.489 -1.455 1.00 93.38 87 GLU A O 1
ATOM 757 N N . ARG A 1 88 ? 23.745 0.764 -0.385 1.00 93.94 88 ARG A N 1
ATOM 758 C CA . ARG A 1 88 ? 23.432 1.622 -1.539 1.00 93.94 88 ARG A CA 1
ATOM 759 C C . ARG A 1 88 ? 24.687 2.319 -2.060 1.00 93.94 88 ARG A C 1
ATOM 761 O O . ARG A 1 88 ? 24.997 2.213 -3.241 1.00 93.94 88 ARG A O 1
ATOM 768 N N . ARG A 1 89 ? 25.447 2.969 -1.176 1.00 93.50 89 ARG A N 1
ATOM 769 C CA . ARG A 1 89 ? 26.667 3.696 -1.551 1.00 93.50 89 ARG A CA 1
ATOM 770 C C . ARG A 1 89 ? 27.785 2.774 -2.053 1.00 93.50 89 ARG A C 1
ATOM 772 O O . ARG A 1 89 ? 28.639 3.201 -2.826 1.00 93.50 89 ARG A O 1
ATOM 779 N N . GLU A 1 90 ? 27.825 1.524 -1.600 1.00 94.38 90 GLU A N 1
ATOM 780 C CA . GLU A 1 90 ? 28.764 0.505 -2.087 1.00 94.38 90 GLU A CA 1
ATOM 781 C C . GLU A 1 90 ? 28.356 -0.021 -3.474 1.00 94.38 90 GLU A C 1
ATOM 783 O O . GLU A 1 90 ? 29.201 -0.149 -4.361 1.00 94.38 90 GLU A O 1
ATOM 788 N N . ARG A 1 91 ? 27.051 -0.204 -3.706 1.00 91.44 91 ARG A N 1
ATOM 789 C CA . ARG A 1 91 ? 26.464 -0.527 -5.013 1.00 91.44 91 ARG A CA 1
ATOM 790 C C . ARG A 1 91 ? 26.708 0.572 -6.049 1.00 91.44 91 ARG A C 1
ATOM 792 O O . ARG A 1 91 ? 27.187 0.263 -7.133 1.00 91.44 91 ARG A O 1
ATOM 799 N N . GLU A 1 92 ? 26.463 1.835 -5.697 1.00 93.56 92 GLU A N 1
ATOM 800 C CA . GLU A 1 92 ? 26.744 3.001 -6.55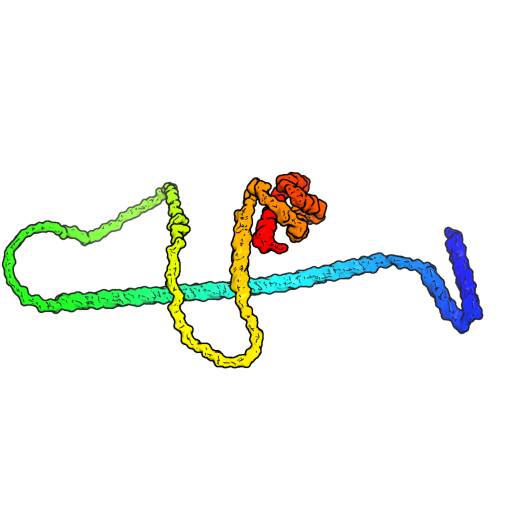3 1.00 93.56 92 GLU A CA 1
ATOM 801 C C . GLU A 1 92 ? 28.232 3.093 -6.933 1.00 93.56 92 GLU A C 1
ATOM 803 O O . GLU A 1 92 ? 28.565 3.424 -8.069 1.00 93.56 92 GLU A O 1
ATOM 808 N N . ARG A 1 93 ? 29.145 2.752 -6.011 1.00 94.75 93 ARG A N 1
ATOM 809 C CA . ARG A 1 93 ? 30.590 2.697 -6.297 1.00 94.75 93 ARG A CA 1
ATOM 810 C C . ARG A 1 93 ? 30.945 1.592 -7.288 1.00 94.75 93 ARG A C 1
ATOM 812 O O . ARG A 1 93 ? 31.672 1.871 -8.235 1.00 94.75 93 ARG A O 1
ATOM 819 N N . MET A 1 94 ? 30.421 0.379 -7.097 1.00 92.94 94 MET A N 1
ATOM 820 C CA . MET A 1 94 ? 30.633 -0.729 -8.039 1.00 92.94 94 MET A CA 1
ATOM 821 C C . MET A 1 94 ? 30.046 -0.426 -9.424 1.00 92.94 94 MET A C 1
ATOM 823 O O . MET A 1 94 ? 30.650 -0.772 -10.436 1.00 92.94 94 MET A O 1
ATOM 827 N N . GLU A 1 95 ? 28.890 0.237 -9.489 1.00 91.12 95 GLU A N 1
ATOM 828 C CA . GLU A 1 95 ? 28.265 0.635 -10.754 1.00 91.12 95 GLU A CA 1
ATOM 829 C C . GLU A 1 95 ? 29.075 1.723 -11.478 1.00 91.12 95 GLU A C 1
ATOM 831 O O . GLU A 1 95 ? 29.313 1.606 -12.680 1.00 91.12 95 GLU A O 1
ATOM 836 N N . ALA A 1 96 ? 29.583 2.723 -10.749 1.00 94.56 96 ALA A N 1
ATOM 837 C CA . ALA A 1 96 ? 30.466 3.751 -11.300 1.00 94.56 96 ALA A CA 1
ATOM 838 C C . ALA A 1 96 ? 31.810 3.180 -11.794 1.00 94.56 96 ALA A C 1
ATOM 840 O O . ALA A 1 96 ? 32.290 3.575 -12.857 1.00 94.56 96 ALA A O 1
ATOM 841 N N . GLU A 1 97 ? 32.404 2.232 -11.063 1.00 95.44 97 GLU A N 1
ATOM 842 C CA . GLU A 1 97 ? 33.628 1.528 -11.473 1.00 95.44 97 GLU A CA 1
ATOM 843 C C . GLU A 1 97 ? 33.392 0.689 -12.741 1.00 95.44 97 GLU A C 1
ATOM 845 O O . GLU A 1 97 ? 34.155 0.785 -13.705 1.00 95.44 97 GLU A O 1
ATOM 850 N N . TRP A 1 98 ? 32.282 -0.055 -12.795 1.00 92.31 98 TRP A N 1
ATOM 851 C CA . TRP A 1 98 ? 31.886 -0.823 -13.978 1.00 92.31 98 TRP A CA 1
ATOM 852 C C . TRP A 1 98 ? 31.603 0.068 -15.196 1.00 92.31 98 TRP A C 1
ATOM 854 O O . TRP A 1 98 ? 31.984 -0.269 -16.322 1.00 92.31 98 TRP A O 1
ATOM 864 N N . GLU A 1 99 ? 30.974 1.230 -14.996 1.00 93.94 99 GLU A N 1
ATOM 865 C CA . GLU A 1 99 ? 30.786 2.214 -16.060 1.00 93.94 99 GLU A CA 1
ATOM 866 C C . GLU A 1 99 ? 32.118 2.823 -16.530 1.00 93.94 99 GLU A C 1
ATOM 868 O O . GLU A 1 99 ? 32.304 3.006 -17.741 1.00 93.94 99 GLU A O 1
ATOM 873 N N . GLU A 1 100 ? 33.068 3.093 -15.629 1.00 93.56 100 GLU A N 1
ATOM 874 C CA . GLU A 1 100 ? 34.385 3.592 -16.025 1.00 93.56 100 GLU A CA 1
ATOM 875 C C . GLU A 1 100 ? 35.152 2.554 -16.854 1.00 93.56 100 GLU A C 1
ATOM 877 O O . GLU A 1 100 ? 35.685 2.896 -17.913 1.00 93.56 100 GLU A O 1
ATOM 882 N N . ASP A 1 101 ? 35.150 1.283 -16.451 1.00 93.44 101 ASP A N 1
ATOM 883 C CA . ASP A 1 101 ? 35.787 0.204 -17.213 1.00 93.44 101 ASP A CA 1
ATOM 884 C C . ASP A 1 101 ? 35.099 -0.037 -18.566 1.00 93.44 101 ASP A C 1
ATOM 886 O O . ASP A 1 101 ? 35.776 -0.174 -19.590 1.00 93.44 101 ASP A O 1
ATOM 890 N N . ARG A 1 102 ? 33.764 0.051 -18.633 1.00 93.31 102 ARG A N 1
ATOM 891 C CA . ARG A 1 102 ? 33.017 0.073 -19.904 1.00 93.31 102 ARG A CA 1
ATOM 892 C C . ARG A 1 102 ? 33.449 1.245 -20.795 1.00 93.31 102 ARG A C 1
ATOM 894 O O . ARG A 1 102 ? 33.612 1.076 -22.007 1.00 93.31 102 ARG A O 1
ATOM 901 N N . ARG A 1 103 ? 33.668 2.432 -20.217 1.00 95.25 103 ARG A N 1
ATOM 902 C CA . ARG A 1 103 ? 34.151 3.623 -20.937 1.00 95.25 103 ARG A CA 1
ATOM 903 C C . ARG A 1 103 ? 35.587 3.435 -21.432 1.00 95.25 103 ARG A C 1
ATOM 905 O O . ARG A 1 103 ? 35.870 3.763 -22.584 1.00 95.25 103 ARG A O 1
ATOM 912 N N . ARG A 1 104 ? 36.475 2.865 -20.610 1.00 95.12 104 ARG A N 1
ATOM 913 C CA . ARG A 1 104 ? 37.862 2.520 -20.974 1.00 95.12 104 ARG A CA 1
ATOM 914 C C . ARG A 1 104 ? 37.901 1.497 -22.110 1.00 95.12 104 ARG A C 1
ATOM 916 O O . ARG A 1 104 ? 38.618 1.714 -23.083 1.00 95.12 104 ARG A O 1
ATOM 923 N N . ALA A 1 105 ? 37.081 0.446 -22.045 1.00 93.88 105 ALA A N 1
ATOM 924 C CA . ALA A 1 105 ? 36.957 -0.553 -23.105 1.00 93.88 105 ALA A CA 1
ATOM 925 C C . ALA A 1 105 ? 36.485 0.066 -24.432 1.00 93.88 105 ALA A C 1
ATOM 927 O O . ALA A 1 105 ? 37.068 -0.210 -25.482 1.00 93.88 105 ALA A O 1
ATOM 928 N N . LYS A 1 106 ? 35.491 0.968 -24.392 1.00 94.75 106 LYS A N 1
ATOM 929 C CA . LYS A 1 106 ? 35.024 1.700 -25.581 1.00 94.75 106 LYS A CA 1
ATOM 930 C C . LYS A 1 106 ? 36.125 2.582 -26.185 1.00 94.75 106 LYS A C 1
ATOM 932 O O . LYS A 1 106 ? 36.362 2.506 -27.386 1.00 94.75 106 LYS A O 1
ATOM 937 N N . MET A 1 107 ? 36.838 3.352 -25.359 1.00 94.81 107 MET A N 1
ATOM 938 C CA . MET A 1 107 ? 37.975 4.182 -25.792 1.00 94.81 107 MET A CA 1
ATOM 939 C C . MET A 1 107 ? 39.117 3.340 -26.388 1.00 94.81 107 MET A C 1
ATOM 941 O O . MET A 1 107 ? 39.735 3.740 -27.372 1.00 94.81 107 MET A O 1
ATOM 945 N N . ALA A 1 108 ? 39.396 2.161 -25.822 1.00 94.88 108 ALA A N 1
ATOM 946 C CA . ALA A 1 108 ? 40.406 1.242 -26.341 1.00 94.88 108 ALA A CA 1
ATOM 947 C C . ALA A 1 108 ? 40.002 0.644 -27.700 1.00 94.88 108 ALA A C 1
ATOM 949 O O . ALA A 1 108 ? 40.833 0.573 -28.607 1.00 94.88 108 ALA A O 1
ATOM 950 N N . ALA A 1 109 ? 38.730 0.267 -27.868 1.00 94.19 109 ALA A N 1
ATOM 951 C CA . ALA A 1 109 ? 38.191 -0.205 -29.142 1.00 94.19 109 ALA A CA 1
ATOM 952 C C . ALA A 1 109 ? 38.224 0.891 -30.223 1.00 94.19 109 ALA A C 1
ATOM 954 O O . ALA A 1 109 ? 38.662 0.633 -31.342 1.00 94.19 109 ALA A O 1
ATOM 955 N N . GLU A 1 110 ? 37.842 2.124 -29.879 1.00 93.88 110 GLU A N 1
ATOM 956 C CA . GLU A 1 110 ? 37.903 3.278 -30.784 1.00 93.88 110 GLU A CA 1
ATOM 957 C C . GLU A 1 110 ? 39.344 3.615 -31.194 1.00 93.88 110 GLU A C 1
ATOM 959 O O . GLU A 1 110 ? 39.621 3.812 -32.379 1.00 93.88 110 GLU A O 1
ATOM 964 N N . LYS A 1 111 ? 40.292 3.596 -30.245 1.00 95.56 111 LYS A N 1
ATOM 965 C CA . LYS A 1 111 ? 41.720 3.783 -30.539 1.00 95.56 111 LYS A CA 1
ATOM 966 C C . LYS A 1 111 ? 42.246 2.703 -31.488 1.00 95.56 111 LYS A C 1
ATOM 968 O O . LYS A 1 111 ? 42.925 3.037 -32.457 1.00 95.56 111 LYS A O 1
ATOM 973 N N . LYS A 1 112 ? 41.908 1.431 -31.240 1.00 94.88 112 LYS A N 1
ATOM 974 C CA . LYS A 1 112 ? 42.289 0.309 -32.112 1.00 94.88 112 LYS A CA 1
ATOM 975 C C . LYS A 1 112 ? 41.712 0.475 -33.521 1.00 94.88 112 LYS A C 1
ATOM 977 O O . LYS A 1 112 ? 42.420 0.251 -34.495 1.00 94.88 112 LYS A O 1
ATOM 982 N N . HIS A 1 113 ? 40.461 0.921 -33.633 1.00 94.81 113 HIS A N 1
ATOM 983 C CA . HIS A 1 113 ? 39.828 1.175 -34.924 1.00 94.81 113 HIS A CA 1
ATOM 984 C C . HIS A 1 113 ? 40.478 2.348 -35.682 1.00 94.81 113 HIS A C 1
ATOM 986 O O . HIS A 1 113 ? 40.711 2.245 -36.884 1.00 94.81 113 HIS A O 1
ATOM 992 N N . GLN A 1 114 ? 40.854 3.440 -35.001 1.00 93.44 114 GLN A N 1
ATOM 993 C CA . GLN A 1 114 ? 41.636 4.516 -35.632 1.00 93.44 114 GLN A CA 1
ATOM 994 C C . GLN A 1 114 ? 43.014 4.043 -36.115 1.00 93.44 114 GLN A C 1
ATOM 996 O O . GLN A 1 114 ? 43.491 4.502 -37.152 1.00 93.44 114 GLN A O 1
ATOM 1001 N N . GLU A 1 115 ? 43.670 3.153 -35.370 1.00 93.94 115 GLU A N 1
ATOM 1002 C CA . GLU A 1 115 ? 44.964 2.581 -35.748 1.00 93.94 115 GLU A CA 1
ATOM 1003 C C . GLU A 1 115 ? 44.838 1.687 -36.992 1.00 93.94 115 GLU A C 1
ATOM 1005 O O . GLU A 1 115 ? 45.566 1.895 -37.961 1.00 93.94 115 GLU A O 1
ATOM 1010 N N . GLU A 1 116 ? 43.830 0.813 -37.032 1.00 94.12 116 GLU A N 1
ATOM 1011 C CA . GLU A 1 116 ? 43.477 -0.014 -38.196 1.00 94.12 116 GLU A CA 1
ATOM 1012 C C . GLU A 1 116 ? 43.164 0.833 -39.445 1.00 94.12 116 GLU A C 1
ATOM 1014 O O . GLU A 1 116 ? 43.659 0.548 -40.538 1.00 94.12 116 GLU A O 1
ATOM 1019 N N . LEU A 1 117 ? 42.402 1.926 -39.299 1.00 95.06 117 LEU A N 1
ATOM 1020 C CA . LEU A 1 117 ? 42.133 2.860 -40.399 1.00 95.06 117 LEU A CA 1
ATOM 1021 C C . LEU A 1 117 ? 43.417 3.525 -40.925 1.00 95.06 117 LEU A C 1
ATOM 1023 O O . LEU A 1 117 ? 43.580 3.645 -42.140 1.00 95.06 117 LEU A O 1
ATOM 1027 N N . ARG A 1 118 ? 44.345 3.909 -40.037 1.00 94.81 118 ARG A N 1
ATOM 1028 C CA . ARG A 1 118 ? 45.647 4.492 -40.411 1.00 94.81 118 ARG A CA 1
ATOM 1029 C C . ARG A 1 118 ? 46.578 3.483 -41.080 1.00 94.81 118 ARG A C 1
ATOM 1031 O O . ARG A 1 118 ? 47.321 3.860 -41.983 1.00 94.81 118 ARG A O 1
ATOM 1038 N N . GLU A 1 119 ? 46.574 2.220 -40.661 1.00 94.44 119 GLU A N 1
ATOM 1039 C CA . GLU A 1 119 ? 47.334 1.172 -41.354 1.00 94.44 119 GLU A CA 1
ATOM 1040 C C . GLU A 1 119 ? 46.766 0.904 -42.749 1.00 94.44 119 GLU A C 1
ATOM 1042 O O . GLU A 1 119 ? 47.522 0.883 -43.720 1.00 94.44 119 GLU A O 1
ATOM 1047 N N . ARG A 1 120 ? 45.437 0.822 -42.876 1.00 93.56 120 ARG A N 1
ATOM 1048 C CA . ARG A 1 120 ? 44.749 0.655 -44.164 1.00 93.56 120 ARG A CA 1
ATOM 1049 C C . ARG A 1 120 ? 44.971 1.833 -45.119 1.00 93.56 120 ARG A C 1
ATOM 1051 O O . ARG A 1 120 ? 45.022 1.645 -46.333 1.00 93.56 120 ARG A O 1
ATOM 1058 N N . GLU A 1 121 ? 45.104 3.050 -44.597 1.00 93.06 121 GLU A N 1
ATOM 1059 C CA . GLU A 1 121 ? 45.473 4.232 -45.384 1.00 93.06 121 GLU A CA 1
ATOM 1060 C C . GLU A 1 121 ? 46.918 4.142 -45.903 1.00 93.06 121 GLU A C 1
ATOM 1062 O O . GLU A 1 121 ? 47.139 4.287 -47.105 1.00 93.06 121 GLU A O 1
ATOM 1067 N N . LYS A 1 122 ? 47.881 3.790 -45.038 1.00 94.25 122 LYS A N 1
ATOM 1068 C CA . LYS A 1 122 ? 49.285 3.552 -45.429 1.00 94.25 122 LYS A CA 1
ATOM 1069 C C . LYS A 1 122 ? 49.438 2.409 -46.434 1.00 94.25 122 LYS A C 1
ATOM 1071 O O . LYS A 1 122 ? 50.301 2.467 -47.307 1.00 94.25 122 LYS A O 1
ATOM 1076 N N . GLU A 1 123 ? 48.635 1.354 -46.318 1.00 92.56 123 GLU A N 1
ATOM 1077 C CA . GLU A 1 123 ? 48.629 0.245 -47.276 1.00 92.56 123 GLU A CA 1
ATOM 1078 C C . GLU A 1 123 ? 48.159 0.709 -48.661 1.00 92.56 123 GLU A C 1
ATOM 1080 O O . GLU A 1 123 ? 48.854 0.477 -49.649 1.00 92.56 123 GLU A O 1
ATOM 1085 N N . ARG A 1 124 ? 47.052 1.461 -48.723 1.00 91.88 124 ARG A N 1
ATOM 1086 C CA . ARG A 1 124 ? 46.551 2.081 -49.964 1.00 91.88 124 ARG A CA 1
ATOM 1087 C C . ARG A 1 124 ? 47.544 3.064 -50.582 1.00 91.88 124 ARG A C 1
ATOM 1089 O O . ARG A 1 124 ? 47.622 3.166 -51.803 1.00 91.88 124 ARG A O 1
ATOM 1096 N N . GLU A 1 125 ? 48.291 3.805 -49.768 1.00 91.88 125 GLU A N 1
ATOM 1097 C CA . GLU A 1 125 ? 49.344 4.704 -50.250 1.00 91.88 125 GLU A CA 1
ATOM 1098 C C . GLU A 1 125 ? 50.495 3.923 -50.904 1.00 91.88 125 GLU A C 1
ATOM 1100 O O . GLU A 1 125 ? 50.861 4.217 -52.042 1.00 91.88 125 GLU A O 1
ATOM 1105 N N . ARG A 1 126 ? 50.984 2.860 -50.250 1.00 92.00 126 ARG A N 1
ATOM 1106 C CA . ARG A 1 126 ? 52.005 1.949 -50.806 1.00 92.00 126 ARG A CA 1
ATOM 1107 C C . ARG A 1 126 ? 51.536 1.231 -52.072 1.00 92.00 126 ARG A C 1
ATOM 1109 O O . ARG A 1 126 ? 52.336 0.980 -52.970 1.00 92.00 126 ARG A O 1
ATOM 1116 N N . GLU A 1 127 ? 50.258 0.870 -52.155 1.00 90.06 127 GLU A N 1
ATOM 1117 C CA . GLU A 1 127 ? 49.673 0.262 -53.353 1.00 90.06 127 GLU A CA 1
ATOM 1118 C C . GLU A 1 127 ? 49.672 1.245 -54.535 1.00 90.06 127 GLU A C 1
ATOM 1120 O O . GLU A 1 127 ? 50.167 0.905 -55.609 1.00 90.06 127 GLU A O 1
ATOM 1125 N N . ARG A 1 128 ? 49.238 2.493 -54.310 1.00 91.31 128 ARG A N 1
ATOM 1126 C CA . ARG A 1 128 ? 49.302 3.580 -55.308 1.00 91.31 128 ARG A CA 1
ATOM 1127 C C . ARG A 1 128 ? 50.732 3.911 -55.737 1.00 91.31 128 ARG A C 1
ATOM 1129 O O . ARG A 1 128 ? 50.960 4.258 -56.892 1.00 91.31 128 ARG A O 1
ATOM 1136 N N . GLU A 1 129 ? 51.699 3.835 -54.826 1.00 89.44 129 GLU A N 1
ATOM 1137 C CA . GLU A 1 129 ? 53.116 4.038 -55.147 1.00 89.44 129 GLU A CA 1
ATOM 1138 C C . GLU A 1 129 ? 53.645 2.931 -56.073 1.00 89.44 129 GLU A C 1
ATOM 1140 O O . GLU A 1 129 ? 54.207 3.233 -57.125 1.00 89.44 129 GLU A O 1
ATOM 1145 N N . ARG A 1 130 ? 53.359 1.660 -55.758 1.00 89.44 130 ARG A N 1
ATOM 1146 C CA . ARG A 1 130 ? 53.684 0.504 -56.617 1.00 89.44 130 ARG A CA 1
ATOM 1147 C C . ARG A 1 130 ? 52.992 0.559 -57.979 1.00 89.44 130 ARG A C 1
ATOM 1149 O O . ARG A 1 130 ? 53.555 0.110 -58.974 1.00 89.44 130 ARG A O 1
ATOM 1156 N N . GLU A 1 131 ? 51.767 1.074 -58.042 1.00 86.88 131 GLU A N 1
ATOM 1157 C CA . GLU A 1 131 ? 51.048 1.276 -59.303 1.00 86.88 131 GLU A CA 1
ATOM 1158 C C . GLU A 1 131 ? 51.746 2.328 -60.178 1.00 86.88 131 GLU A C 1
ATOM 1160 O O . GLU A 1 131 ? 52.064 2.045 -61.332 1.00 86.88 131 GLU A O 1
ATOM 1165 N N . ARG A 1 132 ? 52.111 3.483 -59.603 1.00 87.06 132 ARG A N 1
ATOM 1166 C CA . ARG A 1 132 ? 52.894 4.532 -60.286 1.00 87.06 132 ARG A CA 1
ATOM 1167 C C . ARG A 1 132 ? 54.272 4.050 -60.745 1.00 87.06 132 ARG A C 1
ATOM 1169 O O . ARG A 1 132 ? 54.751 4.475 -61.795 1.00 87.06 132 ARG A O 1
ATOM 1176 N N . GLU A 1 133 ? 54.923 3.186 -59.972 1.00 83.94 133 GLU A N 1
ATOM 1177 C CA . GLU A 1 133 ? 56.198 2.567 -60.348 1.00 83.94 133 GLU A CA 1
ATOM 1178 C C . GLU A 1 133 ? 56.025 1.641 -61.564 1.00 83.94 133 GLU A C 1
ATOM 1180 O O . GLU A 1 133 ? 56.729 1.799 -62.560 1.00 83.94 133 GLU A O 1
ATOM 1185 N N . ARG A 1 134 ? 54.998 0.780 -61.561 1.00 83.62 134 ARG A N 1
ATOM 1186 C CA . ARG A 1 134 ? 54.644 -0.079 -62.707 1.00 83.62 134 ARG A CA 1
ATOM 1187 C C . ARG A 1 134 ? 54.248 0.708 -63.958 1.00 83.62 134 ARG A C 1
ATOM 1189 O O . ARG A 1 134 ? 54.535 0.265 -65.069 1.00 83.62 134 ARG A O 1
ATOM 1196 N N . GLU A 1 135 ? 53.574 1.849 -63.815 1.00 79.69 135 GLU A N 1
ATOM 1197 C CA . GLU A 1 135 ? 53.287 2.745 -64.945 1.00 79.69 135 GLU A CA 1
ATOM 1198 C C . GLU A 1 135 ? 54.570 3.357 -65.520 1.00 79.69 135 GLU A C 1
ATOM 1200 O O . GLU A 1 135 ? 54.749 3.369 -66.740 1.00 79.69 135 GLU A O 1
ATOM 1205 N N . ARG A 1 136 ? 55.504 3.787 -64.659 1.00 77.19 136 ARG A N 1
ATOM 1206 C CA . ARG A 1 136 ? 56.826 4.274 -65.082 1.00 77.19 136 ARG A CA 1
ATOM 1207 C C . ARG A 1 136 ? 57.620 3.197 -65.819 1.00 77.19 136 ARG A C 1
ATOM 1209 O O . ARG A 1 136 ? 58.114 3.475 -66.911 1.00 77.19 136 ARG A O 1
ATOM 1216 N N . GLU A 1 137 ? 57.675 1.972 -65.298 1.00 71.81 137 GLU A N 1
ATOM 1217 C CA . GLU A 1 137 ? 58.331 0.843 -65.971 1.00 71.81 137 GLU A CA 1
ATOM 1218 C C . GLU A 1 137 ? 57.702 0.555 -67.343 1.00 71.81 137 GLU A C 1
ATOM 1220 O O . GLU A 1 137 ? 58.422 0.470 -68.340 1.00 71.81 137 GLU A O 1
ATOM 1225 N N . LYS A 1 138 ? 56.364 0.520 -67.443 1.00 71.88 138 LYS A N 1
ATOM 1226 C CA . LYS A 1 138 ? 55.661 0.371 -68.732 1.00 71.88 138 LYS A CA 1
ATOM 1227 C C . LYS A 1 138 ? 55.967 1.503 -69.717 1.00 71.88 138 LYS A C 1
ATOM 1229 O O . LYS A 1 138 ? 56.066 1.240 -70.911 1.00 71.88 138 LYS A O 1
ATOM 1234 N N . SER A 1 139 ? 56.144 2.734 -69.235 1.00 62.69 139 SER A N 1
ATOM 1235 C CA . SER A 1 139 ? 56.494 3.893 -70.072 1.00 62.69 139 SER A CA 1
ATOM 1236 C C . SER A 1 139 ? 57.958 3.921 -70.540 1.00 62.69 139 SER A C 1
ATOM 1238 O O . SER A 1 139 ? 58.293 4.693 -71.434 1.00 62.69 139 SER A O 1
ATOM 1240 N N . SER A 1 140 ? 58.828 3.084 -69.960 1.00 59.16 140 SER A N 1
ATOM 1241 C CA . SER A 1 140 ? 60.270 3.047 -70.256 1.00 59.16 140 SER A CA 1
ATOM 1242 C C . SER A 1 140 ? 60.710 1.975 -71.265 1.00 59.16 140 SER A C 1
ATOM 1244 O O . SER A 1 140 ? 61.904 1.856 -71.539 1.00 59.16 140 SER A O 1
ATOM 1246 N N . SER A 1 141 ? 59.780 1.208 -71.843 1.00 50.69 141 SER A N 1
ATOM 1247 C CA . SER A 1 141 ? 60.105 0.193 -72.855 1.00 50.69 141 SER A CA 1
ATOM 1248 C C . SER A 1 141 ? 60.264 0.827 -74.251 1.00 50.69 141 SER A C 1
ATOM 1250 O O . SER A 1 141 ? 59.309 1.441 -74.734 1.00 50.69 141 SER A O 1
ATOM 1252 N N . PRO A 1 142 ? 61.423 0.703 -74.928 1.00 53.91 142 PRO A N 1
ATOM 1253 C CA . PRO A 1 142 ? 61.632 1.293 -76.245 1.00 53.91 142 PRO A CA 1
ATOM 1254 C C . PRO A 1 142 ? 61.256 0.309 -77.365 1.00 53.91 142 PRO A C 1
ATOM 1256 O O . PRO A 1 142 ? 61.892 -0.732 -77.513 1.00 53.91 142 PRO A O 1
ATOM 1259 N N . ASP A 1 143 ? 60.309 0.679 -78.230 1.00 38.47 143 ASP A N 1
ATOM 1260 C CA . ASP A 1 143 ? 60.240 0.126 -79.591 1.00 38.47 143 ASP A CA 1
ATOM 1261 C C . ASP A 1 143 ? 60.232 1.262 -80.620 1.00 38.47 143 ASP A C 1
ATOM 1263 O O . ASP A 1 143 ? 59.727 2.358 -80.383 1.00 38.47 143 ASP A O 1
ATOM 1267 N N . SER A 1 144 ? 60.912 1.032 -81.739 1.00 46.66 144 SER A N 1
ATOM 1268 C CA . SER A 1 144 ? 61.348 2.052 -82.689 1.00 46.66 144 SER A CA 1
ATOM 1269 C C . SER A 1 144 ? 61.190 1.550 -84.122 1.00 46.66 144 SER A C 1
ATOM 1271 O O . SER A 1 144 ? 62.114 0.949 -84.676 1.00 46.66 144 SER A O 1
ATOM 1273 N N . ARG A 1 145 ? 60.055 1.846 -84.771 1.00 40.84 145 ARG A N 1
ATOM 1274 C CA . ARG A 1 145 ? 59.888 1.694 -86.231 1.00 40.84 145 ARG A CA 1
ATOM 1275 C C . ARG A 1 145 ? 59.215 2.916 -86.866 1.00 40.84 145 ARG A C 1
ATOM 1277 O O . ARG A 1 145 ? 58.558 3.702 -86.194 1.00 40.84 145 ARG A O 1
ATOM 1284 N N . ARG A 1 146 ? 59.528 3.126 -88.149 1.00 44.09 146 ARG A N 1
ATOM 1285 C CA . ARG A 1 146 ? 59.454 4.400 -88.896 1.00 44.09 146 ARG A CA 1
ATOM 1286 C C . ARG A 1 146 ? 58.264 4.452 -89.874 1.00 44.09 146 ARG A C 1
ATOM 1288 O O . ARG A 1 146 ? 57.798 3.385 -90.242 1.00 44.09 146 ARG A O 1
ATOM 1295 N N . SER A 1 147 ? 57.909 5.679 -90.302 1.00 44.47 147 SER A N 1
ATOM 1296 C CA . SER A 1 147 ? 57.321 6.160 -91.592 1.00 44.47 147 SER A CA 1
ATOM 1297 C C . SER A 1 147 ? 56.380 5.235 -92.404 1.00 44.47 147 SER A C 1
ATOM 1299 O O . SER A 1 147 ? 56.709 4.080 -92.631 1.00 44.47 147 SER A O 1
ATOM 1301 N N . ASP A 1 148 ? 55.246 5.670 -92.980 1.00 38.31 148 ASP A N 1
ATOM 1302 C CA . ASP A 1 148 ? 55.085 6.735 -94.002 1.00 38.31 148 ASP A CA 1
ATOM 1303 C C . ASP A 1 148 ? 53.580 6.905 -94.423 1.00 38.31 148 ASP A C 1
ATOM 1305 O O . ASP A 1 148 ? 52.813 5.957 -94.259 1.00 38.31 148 ASP A O 1
ATOM 1309 N N . GLY A 1 149 ? 53.169 8.030 -95.045 1.00 33.00 149 GLY A N 1
ATOM 1310 C CA . GLY A 1 149 ? 51.950 8.140 -95.907 1.00 33.00 149 GLY A CA 1
ATOM 1311 C C . GLY A 1 149 ? 50.593 8.718 -95.360 1.00 33.00 149 GLY A C 1
ATOM 1312 O O . GLY A 1 149 ? 50.358 8.643 -94.158 1.00 33.00 149 GLY A O 1
ATOM 1313 N N . PRO A 1 150 ? 49.687 9.306 -96.208 1.00 54.47 150 PRO A N 1
ATOM 1314 C CA . PRO A 1 150 ? 48.568 10.227 -95.811 1.00 54.47 150 PRO A CA 1
ATOM 1315 C C . PRO A 1 150 ? 47.137 9.799 -96.323 1.00 54.47 150 PRO A C 1
ATOM 1317 O O . PRO A 1 150 ? 47.054 8.664 -96.797 1.00 54.47 150 PRO A O 1
ATOM 1320 N N . PRO A 1 151 ? 46.026 10.617 -96.379 1.00 55.28 151 PRO A N 1
ATOM 1321 C CA . PRO A 1 151 ? 45.655 11.953 -95.810 1.00 55.28 151 PRO A CA 1
ATOM 1322 C C . PRO A 1 151 ? 44.230 12.084 -95.126 1.00 55.28 151 PRO A C 1
ATOM 1324 O O . PRO A 1 151 ? 43.390 11.218 -95.323 1.00 55.28 151 PRO A O 1
ATOM 1327 N N . GLU A 1 152 ? 43.956 13.225 -94.438 1.00 38.69 152 GLU A N 1
ATOM 1328 C CA . GLU A 1 152 ? 42.672 14.008 -94.231 1.00 38.69 152 GLU A CA 1
ATOM 1329 C C . GLU A 1 152 ? 41.283 13.359 -93.868 1.00 38.69 152 GLU A C 1
ATOM 1331 O O . GLU A 1 152 ? 41.135 12.148 -93.991 1.00 38.69 152 GLU A O 1
ATOM 1336 N N . PRO A 1 153 ? 40.198 14.108 -93.467 1.00 50.44 153 PRO A N 1
ATOM 1337 C CA . PRO A 1 153 ? 40.033 15.533 -93.064 1.00 50.44 153 PRO A CA 1
ATOM 1338 C C . PRO A 1 153 ? 39.229 15.809 -91.738 1.00 50.44 153 PRO A C 1
ATOM 1340 O O . PRO A 1 153 ? 38.583 14.934 -91.179 1.00 50.44 153 PRO A O 1
ATOM 1343 N N . MET A 1 154 ? 39.176 17.093 -91.326 1.00 35.97 154 MET A N 1
ATOM 1344 C CA . MET A 1 154 ? 38.089 17.818 -90.595 1.00 35.97 154 MET A CA 1
ATOM 1345 C C . MET A 1 154 ? 37.435 17.274 -89.288 1.00 35.97 154 MET A C 1
ATOM 1347 O O . MET A 1 154 ? 36.632 16.349 -89.320 1.00 35.97 154 MET A O 1
ATOM 1351 N N . SER A 1 155 ? 37.529 18.043 -88.182 1.00 36.47 155 SER A N 1
ATOM 1352 C CA . SER A 1 155 ? 36.456 18.942 -87.650 1.00 36.47 155 SER A CA 1
ATOM 1353 C C . SER A 1 155 ? 36.408 19.141 -86.109 1.00 36.47 155 SER A C 1
ATOM 1355 O O . SER A 1 155 ? 36.249 18.205 -85.341 1.00 36.47 155 SER A O 1
ATOM 1357 N N . ASN A 1 156 ? 36.439 20.426 -85.722 1.00 37.66 156 ASN A N 1
ATOM 1358 C CA . ASN A 1 156 ? 35.755 21.116 -84.608 1.00 37.66 156 ASN A CA 1
ATOM 1359 C C . ASN A 1 156 ? 35.919 20.776 -83.098 1.00 37.66 156 ASN A C 1
ATOM 1361 O O . ASN A 1 156 ? 35.773 19.649 -82.651 1.00 37.66 156 ASN A O 1
ATOM 1365 N N . HIS A 1 157 ? 35.984 21.885 -82.329 1.00 38.16 157 HIS A N 1
ATOM 1366 C CA . HIS A 1 157 ? 35.718 22.081 -80.882 1.00 38.16 157 HIS A CA 1
ATOM 1367 C C . HIS A 1 157 ? 36.669 21.350 -79.899 1.00 38.16 157 HIS A C 1
ATOM 1369 O O . HIS A 1 157 ? 36.696 20.134 -79.827 1.00 38.16 157 HIS A O 1
ATOM 1375 N N . THR A 1 158 ? 37.435 22.002 -79.013 1.00 36.88 158 THR A N 1
ATOM 1376 C CA . THR A 1 158 ? 37.015 22.980 -77.982 1.00 36.88 158 THR A CA 1
ATOM 1377 C C . THR A 1 158 ? 38.251 23.493 -77.220 1.00 36.88 158 THR A C 1
ATOM 1379 O O . THR A 1 158 ? 39.055 22.661 -76.817 1.00 36.88 158 THR A O 1
ATOM 1382 N N . THR A 1 159 ? 38.356 24.795 -76.929 1.00 43.69 159 THR A N 1
ATOM 1383 C CA . THR A 1 159 ? 39.154 25.421 -75.836 1.00 43.69 159 THR A CA 1
ATOM 1384 C C . THR A 1 159 ? 38.829 26.928 -75.782 1.00 43.69 159 THR A C 1
ATOM 1386 O O . THR A 1 159 ? 38.257 27.432 -76.754 1.00 43.69 159 THR A O 1
ATOM 1389 N N . PRO A 1 160 ? 39.230 27.690 -74.740 1.00 52.00 160 PRO A N 1
ATOM 1390 C CA . PRO A 1 160 ? 39.669 27.331 -73.379 1.00 52.00 160 PRO A CA 1
ATOM 1391 C C . PRO A 1 160 ? 38.571 27.807 -72.363 1.00 52.00 160 PRO A C 1
ATOM 1393 O O . PRO A 1 160 ? 37.414 27.882 -72.760 1.00 52.00 160 PRO A O 1
ATOM 1396 N N . ASP A 1 161 ? 38.737 28.085 -71.064 1.00 31.22 161 ASP A N 1
ATOM 1397 C CA . ASP A 1 161 ? 39.914 28.484 -70.288 1.00 31.22 161 ASP A CA 1
ATOM 1398 C C . ASP A 1 161 ? 39.691 28.366 -68.766 1.00 31.22 161 ASP A C 1
ATOM 1400 O O . ASP A 1 161 ? 38.559 28.313 -68.282 1.00 31.22 161 ASP A O 1
ATOM 1404 N N . ILE A 1 162 ? 40.790 28.379 -68.012 1.00 41.84 162 ILE A N 1
ATOM 1405 C CA . ILE A 1 162 ? 40.835 28.593 -66.564 1.00 41.84 162 ILE A CA 1
ATOM 1406 C C . ILE A 1 162 ? 41.486 29.961 -66.346 1.00 41.84 162 ILE A C 1
ATOM 1408 O O . ILE A 1 162 ? 42.650 30.099 -66.702 1.00 41.84 162 ILE A O 1
ATOM 1412 N N . ASN A 1 163 ? 40.808 30.917 -65.690 1.00 36.75 163 ASN A N 1
ATOM 1413 C CA . ASN A 1 163 ? 41.369 31.668 -64.547 1.00 36.75 163 ASN A CA 1
ATOM 1414 C C . ASN A 1 163 ? 40.454 32.783 -63.977 1.00 36.75 163 ASN A C 1
ATOM 1416 O O . ASN A 1 163 ? 39.950 33.632 -64.697 1.00 36.75 163 ASN A O 1
ATOM 1420 N N . GLN A 1 164 ? 40.373 32.773 -62.640 1.00 39.56 164 GLN A N 1
ATOM 1421 C CA . GLN A 1 164 ? 40.527 33.895 -61.691 1.00 39.56 164 GLN A CA 1
ATOM 1422 C C . GLN A 1 164 ? 39.586 35.132 -61.646 1.00 39.56 164 GLN A C 1
ATOM 1424 O O . GLN A 1 164 ? 39.460 35.919 -62.575 1.00 39.56 164 GLN A O 1
ATOM 1429 N N . ASP A 1 165 ? 39.171 35.376 -60.392 1.00 36.44 165 ASP A N 1
ATOM 1430 C CA . ASP A 1 165 ? 39.209 36.651 -59.640 1.00 36.44 165 ASP A CA 1
ATOM 1431 C C . ASP A 1 165 ? 37.965 37.556 -59.460 1.00 36.44 165 ASP A C 1
ATOM 1433 O O . ASP A 1 165 ? 36.985 37.540 -60.197 1.00 36.44 165 ASP A O 1
ATOM 1437 N N . MET A 1 166 ? 38.113 38.392 -58.422 1.00 34.59 166 MET A N 1
ATOM 1438 C CA . MET A 1 166 ? 37.384 39.582 -57.976 1.00 34.59 166 MET A CA 1
ATOM 1439 C C . MET A 1 166 ? 36.196 39.425 -57.009 1.00 34.59 166 MET A C 1
ATOM 1441 O O . MET A 1 166 ? 35.026 39.287 -57.355 1.00 34.59 166 MET A O 1
ATOM 1445 N N . ASN A 1 167 ? 36.552 39.607 -55.734 1.00 40.47 167 ASN A N 1
ATOM 1446 C CA . ASN A 1 167 ? 35.696 39.871 -54.577 1.00 40.47 167 ASN A CA 1
ATOM 1447 C C . ASN A 1 167 ? 35.066 41.287 -54.588 1.00 40.47 167 ASN A C 1
ATOM 1449 O O . ASN A 1 167 ? 35.774 42.270 -54.809 1.00 40.47 167 ASN A O 1
ATOM 1453 N N . ASN A 1 168 ? 33.780 41.392 -54.214 1.00 33.75 168 ASN A N 1
ATOM 1454 C CA . ASN A 1 168 ? 33.111 42.561 -53.594 1.00 33.75 168 ASN A CA 1
ATOM 1455 C C . ASN A 1 168 ? 31.615 42.230 -53.312 1.00 33.75 168 ASN A C 1
ATOM 1457 O O . ASN A 1 168 ? 31.044 41.445 -54.057 1.00 33.75 168 ASN A O 1
ATOM 1461 N N . LYS A 1 169 ? 30.850 42.844 -52.385 1.00 36.38 169 LYS A N 1
ATOM 1462 C CA . LYS A 1 169 ? 31.089 43.335 -51.002 1.00 36.38 169 LYS A CA 1
ATOM 1463 C C . LYS A 1 169 ? 29.731 43.799 -50.381 1.00 36.38 169 LYS A C 1
ATOM 1465 O O . LYS A 1 169 ? 28.936 44.398 -51.092 1.00 36.38 169 LYS A O 1
ATOM 1470 N N . ILE A 1 170 ? 29.559 43.679 -49.050 1.00 42.31 170 ILE A N 1
ATOM 1471 C CA . ILE A 1 170 ? 28.586 44.395 -48.152 1.00 42.31 170 ILE A CA 1
ATOM 1472 C C . ILE A 1 170 ? 27.038 44.062 -48.254 1.00 42.31 170 ILE A C 1
ATOM 1474 O O . ILE A 1 170 ? 26.695 43.241 -49.098 1.00 42.31 170 ILE A O 1
ATOM 1478 N N . PRO A 1 171 ? 26.119 44.471 -47.314 1.00 60.62 171 PRO A N 1
ATOM 1479 C CA . PRO A 1 171 ? 25.551 43.524 -46.315 1.00 60.62 171 PRO A CA 1
ATOM 1480 C C . PRO A 1 171 ? 24.027 43.674 -45.942 1.00 60.62 171 PRO A C 1
ATOM 1482 O O . PRO A 1 171 ? 23.284 44.420 -46.570 1.00 60.62 171 PRO A O 1
ATOM 1485 N N . ASN A 1 172 ? 23.654 43.093 -44.780 1.00 30.25 172 ASN A N 1
ATOM 1486 C CA . ASN A 1 172 ? 22.554 43.417 -43.828 1.00 30.25 172 ASN A CA 1
ATOM 1487 C C . ASN A 1 172 ? 21.157 42.738 -43.921 1.00 30.25 172 ASN A C 1
ATOM 1489 O O . ASN A 1 172 ? 20.599 42.500 -44.983 1.00 30.25 172 ASN A O 1
ATOM 1493 N N . SER A 1 173 ? 20.622 42.442 -42.724 1.00 40.97 173 SER A N 1
ATOM 1494 C CA . SER A 1 173 ? 19.366 41.752 -42.331 1.00 40.97 173 SER A CA 1
ATOM 1495 C C . SER A 1 173 ? 18.225 42.748 -41.978 1.00 40.97 173 SER A C 1
ATOM 1497 O O . SER A 1 173 ? 18.502 43.947 -42.069 1.00 40.97 173 SER A O 1
ATOM 1499 N N . PRO A 1 174 ? 16.981 42.371 -41.535 1.00 56.69 174 PRO A N 1
ATOM 1500 C CA . PRO A 1 174 ? 16.327 41.065 -41.207 1.00 56.69 174 PRO A CA 1
ATOM 1501 C C . PRO A 1 174 ? 14.987 40.872 -42.021 1.00 56.69 174 PRO A C 1
ATOM 1503 O O . PRO A 1 174 ? 14.998 41.352 -43.153 1.00 56.69 174 PRO A O 1
ATOM 1506 N N . PRO A 1 175 ? 13.823 40.280 -41.584 1.00 51.94 175 PRO A N 1
ATOM 1507 C CA . PRO A 1 175 ? 13.441 39.404 -40.440 1.00 51.94 175 PRO A CA 1
ATOM 1508 C C . PRO A 1 175 ? 12.468 38.195 -40.721 1.00 51.94 175 PRO A C 1
ATOM 1510 O O . PRO A 1 175 ? 11.905 38.051 -41.796 1.00 51.94 175 PRO A O 1
ATOM 1513 N N . ALA A 1 176 ? 12.212 37.396 -39.664 1.00 35.81 176 ALA A N 1
ATOM 1514 C CA . ALA A 1 176 ? 10.976 36.670 -39.253 1.00 35.81 176 ALA A CA 1
ATOM 1515 C C . ALA A 1 176 ? 10.127 35.720 -40.176 1.00 35.81 176 ALA A C 1
ATOM 1517 O O . ALA A 1 176 ? 9.490 36.134 -41.135 1.00 35.81 176 ALA A O 1
ATOM 1518 N N . ASP A 1 177 ? 9.896 34.505 -39.628 1.00 37.69 177 ASP A N 1
ATOM 1519 C CA . ASP A 1 177 ? 8.605 33.767 -39.476 1.00 37.69 177 ASP A CA 1
ATOM 1520 C C . ASP A 1 177 ? 8.043 32.721 -40.505 1.00 37.69 177 ASP A C 1
ATOM 1522 O O . ASP A 1 177 ? 7.655 33.045 -41.621 1.00 37.69 177 ASP A O 1
ATOM 1526 N N . LYS A 1 178 ? 7.765 31.498 -39.977 1.00 40.88 178 LYS A N 1
ATOM 1527 C CA . LYS A 1 178 ? 6.746 30.464 -40.379 1.00 40.88 178 LYS A CA 1
ATOM 1528 C C . LYS A 1 178 ? 6.961 29.700 -41.728 1.00 40.88 178 LYS A C 1
ATOM 1530 O O . LYS A 1 178 ? 6.936 30.304 -42.784 1.00 40.88 178 LYS A O 1
ATOM 1535 N N . LYS A 1 179 ? 6.998 28.349 -41.840 1.00 38.53 179 LYS A N 1
ATOM 1536 C CA . LYS A 1 179 ? 6.032 27.315 -41.364 1.00 38.53 179 LYS A CA 1
ATOM 1537 C C . LYS A 1 179 ? 6.534 25.842 -41.497 1.00 38.53 179 LYS A C 1
ATOM 1539 O O . LYS A 1 179 ? 6.916 25.422 -42.576 1.00 38.53 179 LYS A O 1
ATOM 1544 N N . LYS A 1 180 ? 6.248 25.045 -40.452 1.00 40.16 180 LYS A N 1
ATOM 1545 C CA . LYS A 1 180 ? 5.624 23.685 -40.438 1.00 40.16 180 LYS A CA 1
ATOM 1546 C C . LYS A 1 180 ? 6.324 22.400 -40.977 1.00 40.16 180 LYS A C 1
ATOM 1548 O O . LYS A 1 180 ? 6.386 22.163 -42.171 1.00 40.16 180 LYS A O 1
ATOM 1553 N N . LYS A 1 181 ? 6.443 21.466 -40.009 1.00 44.44 181 LYS A N 1
ATOM 1554 C CA . LYS A 1 181 ? 6.228 19.991 -40.027 1.00 44.44 181 LYS A CA 1
ATOM 1555 C C . LYS A 1 181 ? 7.354 19.047 -40.501 1.00 44.44 181 LYS A C 1
ATOM 1557 O O . LYS A 1 181 ? 7.778 19.060 -41.645 1.00 44.44 181 LYS A O 1
ATOM 1562 N N . LYS A 1 182 ? 7.727 18.150 -39.575 1.00 43.81 182 LYS A N 1
ATOM 1563 C CA . LYS A 1 182 ? 8.515 16.918 -39.757 1.00 43.81 182 LYS A CA 1
ATOM 1564 C C . LYS A 1 182 ? 7.560 15.707 -39.792 1.00 43.81 182 LYS A C 1
ATOM 1566 O O . LYS A 1 182 ? 6.527 15.760 -39.125 1.00 43.81 182 LYS A O 1
ATOM 1571 N N . LEU A 1 183 ? 7.938 14.646 -40.504 1.00 46.22 183 LEU A N 1
ATOM 1572 C CA . LEU A 1 183 ? 7.409 13.273 -40.394 1.00 46.22 183 LEU A CA 1
ATOM 1573 C C . LEU A 1 183 ? 8.541 12.460 -39.737 1.00 46.22 183 LEU A C 1
ATOM 1575 O O . LEU A 1 183 ? 9.685 12.602 -40.159 1.00 46.22 183 LEU A O 1
ATOM 1579 N N . ASP A 1 184 ? 8.394 11.970 -38.509 1.00 41.75 184 ASP A N 1
ATOM 1580 C CA . ASP A 1 184 ? 7.639 10.803 -38.008 1.00 41.75 184 ASP A CA 1
ATOM 1581 C C . ASP A 1 184 ? 8.436 9.488 -38.114 1.00 41.75 184 ASP A C 1
ATOM 1583 O O . ASP A 1 184 ? 9.044 9.182 -39.134 1.00 41.75 184 ASP A O 1
ATOM 1587 N N . VAL A 1 185 ? 8.496 8.761 -36.997 1.00 50.75 185 VAL A N 1
ATOM 1588 C CA . VAL A 1 185 ? 9.408 7.637 -36.733 1.00 50.75 185 VAL A CA 1
ATOM 1589 C C . VAL A 1 185 ? 8.550 6.412 -36.432 1.00 50.75 185 VAL A C 1
ATOM 1591 O O . VAL A 1 185 ? 8.365 6.031 -35.276 1.00 50.75 185 VAL A O 1
ATOM 1594 N N . LYS A 1 186 ? 7.958 5.832 -37.485 1.00 51.47 186 LYS A N 1
ATOM 1595 C CA . LYS A 1 186 ? 6.989 4.730 -37.353 1.00 51.47 186 LYS A CA 1
ATOM 1596 C C . LYS A 1 186 ? 7.061 3.657 -38.458 1.00 51.47 186 LYS A C 1
ATOM 1598 O O . LYS A 1 186 ? 6.077 2.982 -38.720 1.00 51.47 186 LYS A O 1
ATOM 1603 N N . GLU A 1 187 ? 8.239 3.439 -39.047 1.00 49.66 187 GLU A N 1
ATOM 1604 C CA . GLU A 1 187 ? 8.480 2.385 -40.061 1.00 49.66 187 GLU A CA 1
ATOM 1605 C C . GLU A 1 187 ? 9.722 1.513 -39.756 1.00 49.66 187 GLU A C 1
ATOM 1607 O O . GLU A 1 187 ? 10.478 1.155 -40.651 1.00 49.66 187 GLU A O 1
ATOM 1612 N N . VAL A 1 188 ? 9.986 1.187 -38.479 1.00 50.34 188 VAL A N 1
ATOM 1613 C CA . VAL A 1 188 ? 11.167 0.373 -38.074 1.00 50.34 188 VAL A CA 1
ATOM 1614 C C . VAL A 1 188 ? 10.812 -0.777 -37.106 1.00 50.34 188 VAL A C 1
ATOM 1616 O O . VAL A 1 188 ? 11.693 -1.462 -36.604 1.00 50.34 188 VAL A O 1
ATOM 1619 N N . PHE A 1 189 ? 9.526 -1.019 -36.827 1.00 45.75 189 PHE A N 1
ATOM 1620 C CA . PHE A 1 189 ? 9.090 -1.970 -35.785 1.00 45.75 189 PHE A CA 1
ATOM 1621 C C . PHE A 1 189 ? 8.035 -2.993 -36.233 1.00 45.75 189 PHE A C 1
ATOM 1623 O O . PHE A 1 189 ? 7.289 -3.496 -35.402 1.00 45.75 189 PHE A O 1
ATOM 1630 N N . ASN A 1 190 ? 7.974 -3.324 -37.527 1.00 49.19 190 ASN A N 1
ATOM 1631 C CA . ASN A 1 190 ? 7.121 -4.415 -38.003 1.00 49.19 190 ASN A CA 1
ATOM 1632 C C . ASN A 1 190 ? 7.757 -5.143 -39.199 1.00 49.19 190 ASN A C 1
ATOM 1634 O O . ASN A 1 190 ? 7.551 -4.756 -40.345 1.00 49.19 190 ASN A O 1
ATOM 1638 N N . ASN A 1 191 ? 8.540 -6.184 -38.910 1.00 38.34 191 ASN A N 1
ATOM 1639 C CA . ASN A 1 191 ? 8.752 -7.309 -39.817 1.00 38.34 191 ASN A CA 1
ATOM 1640 C C . ASN A 1 191 ? 9.071 -8.556 -38.977 1.00 38.34 191 ASN A C 1
ATOM 1642 O O . ASN A 1 191 ? 10.108 -8.595 -38.316 1.00 38.34 191 ASN A O 1
ATOM 1646 N N . ASP A 1 192 ? 8.139 -9.504 -39.008 1.00 34.50 192 ASP A N 1
ATOM 1647 C CA . ASP A 1 192 ? 8.091 -10.833 -38.384 1.00 34.50 192 ASP A CA 1
ATOM 1648 C C . ASP A 1 192 ? 9.444 -11.591 -38.442 1.00 34.50 192 ASP A C 1
ATOM 1650 O O . ASP A 1 192 ? 10.269 -11.346 -39.325 1.00 34.50 192 ASP A O 1
ATOM 1654 N N . GLU A 1 193 ? 9.818 -12.435 -37.471 1.00 40.59 193 GLU A N 1
ATOM 1655 C CA . GLU A 1 193 ? 9.139 -13.688 -37.055 1.00 40.59 193 GLU A CA 1
ATOM 1656 C C . GLU A 1 193 ? 8.937 -14.689 -38.213 1.00 40.59 193 GLU A C 1
ATOM 1658 O O . GLU A 1 193 ? 7.822 -14.916 -38.652 1.00 40.59 193 GLU A O 1
ATOM 1663 N N . ASP A 1 194 ? 10.037 -15.274 -38.714 1.00 44.44 194 ASP A N 1
ATOM 1664 C CA . ASP A 1 194 ? 10.171 -16.726 -38.979 1.00 44.44 194 ASP A CA 1
ATOM 1665 C C . ASP A 1 194 ? 11.484 -17.040 -39.733 1.00 44.44 194 ASP A C 1
ATOM 1667 O O . ASP A 1 194 ? 11.551 -16.897 -40.951 1.00 44.44 194 ASP A O 1
ATOM 1671 N N . GLU A 1 195 ? 12.519 -17.546 -39.043 1.00 34.44 195 GLU A N 1
ATOM 1672 C CA . GLU A 1 195 ? 13.405 -18.562 -39.647 1.00 34.44 195 GLU A CA 1
ATOM 1673 C C . GLU A 1 195 ? 14.067 -19.448 -38.571 1.00 34.44 195 GLU A C 1
ATOM 1675 O O . GLU A 1 195 ? 14.695 -18.971 -37.622 1.00 34.44 195 GLU A O 1
ATOM 1680 N N . ASP A 1 196 ? 13.870 -20.759 -38.714 1.00 34.09 196 ASP A N 1
ATOM 1681 C CA . ASP A 1 196 ? 14.233 -21.806 -37.755 1.00 34.09 196 ASP A CA 1
ATOM 1682 C C . ASP A 1 196 ? 15.686 -22.311 -37.933 1.00 34.09 196 ASP A C 1
ATOM 1684 O O . ASP A 1 196 ? 16.313 -22.115 -38.968 1.00 34.09 196 ASP A O 1
ATOM 1688 N N . SER A 1 197 ? 16.207 -23.024 -36.926 1.00 42.75 197 SER A N 1
ATOM 1689 C CA . SER A 1 197 ? 17.337 -23.972 -37.023 1.00 42.75 197 SER A CA 1
ATOM 1690 C C . SER A 1 197 ? 18.593 -23.599 -37.843 1.00 42.75 197 SER A C 1
ATOM 1692 O O . SER A 1 197 ? 18.687 -23.916 -39.025 1.00 42.75 197 SER A O 1
ATOM 1694 N N . ALA A 1 198 ? 19.679 -23.199 -37.153 1.00 42.41 198 ALA A N 1
ATOM 1695 C CA . ALA A 1 198 ? 20.932 -23.995 -37.078 1.00 42.41 198 ALA A CA 1
ATOM 1696 C C . ALA A 1 198 ? 22.162 -23.220 -36.548 1.00 42.41 198 ALA A C 1
ATOM 1698 O O . ALA A 1 198 ? 22.752 -22.426 -37.272 1.00 42.41 198 ALA A O 1
ATOM 1699 N N . MET A 1 199 ? 22.683 -23.598 -35.367 1.00 37.66 199 MET A N 1
ATOM 1700 C CA . MET A 1 199 ? 24.118 -23.929 -35.186 1.00 37.66 199 MET A CA 1
ATOM 1701 C C . MET A 1 199 ? 24.436 -24.446 -33.771 1.00 37.66 199 MET A C 1
ATOM 1703 O O . MET A 1 199 ? 24.816 -23.705 -32.870 1.00 37.66 199 MET A O 1
ATOM 1707 N N . GLY A 1 200 ? 24.346 -25.767 -33.590 1.00 39.28 200 GLY A N 1
ATOM 1708 C CA . GLY A 1 200 ? 24.666 -26.447 -32.329 1.00 39.28 200 GLY A CA 1
ATOM 1709 C C . GLY A 1 200 ? 25.628 -27.620 -32.506 1.00 39.28 200 GLY A C 1
ATOM 1710 O O . GLY A 1 200 ? 25.250 -28.761 -32.250 1.00 39.28 200 GLY A O 1
ATOM 1711 N N . SER A 1 201 ? 26.872 -27.395 -32.957 1.00 45.56 201 SER A N 1
ATOM 1712 C CA . SER A 1 201 ? 27.874 -28.476 -32.955 1.00 45.56 201 SER A CA 1
ATOM 1713 C C . SER A 1 201 ? 29.345 -28.033 -32.888 1.00 45.56 201 SER A C 1
ATOM 1715 O O . SER A 1 201 ? 29.910 -27.505 -33.840 1.00 45.56 201 SER A O 1
ATOM 1717 N N . LYS A 1 202 ? 30.013 -28.380 -31.777 1.00 44.75 202 LYS A N 1
ATOM 1718 C CA . LYS A 1 202 ? 31.406 -28.874 -31.757 1.00 44.75 202 LYS A CA 1
ATOM 1719 C C . LYS A 1 202 ? 31.671 -29.613 -30.442 1.00 44.75 202 LYS A C 1
ATOM 1721 O O . LYS A 1 202 ? 31.554 -29.061 -29.356 1.00 44.75 202 LYS A O 1
ATOM 1726 N N . LYS A 1 203 ? 31.959 -30.910 -30.564 1.00 48.97 203 LYS A N 1
ATOM 1727 C CA . LYS A 1 203 ? 32.067 -31.881 -29.463 1.00 48.97 203 LYS A CA 1
ATOM 1728 C C . LYS A 1 203 ? 33.502 -31.939 -28.927 1.00 48.97 203 LYS A C 1
ATOM 1730 O O . LYS A 1 203 ? 34.442 -31.858 -29.712 1.00 48.97 203 LYS A O 1
ATOM 1735 N N . ARG A 1 204 ? 33.668 -32.265 -27.642 1.00 48.72 204 ARG A N 1
ATOM 1736 C CA . ARG A 1 204 ? 34.805 -33.069 -27.157 1.00 48.72 204 ARG A CA 1
ATOM 1737 C C . ARG A 1 204 ? 34.252 -34.244 -26.343 1.00 48.72 204 ARG A C 1
ATOM 1739 O O . ARG A 1 204 ? 33.385 -34.045 -25.502 1.00 48.72 204 ARG A O 1
ATOM 1746 N N . LYS A 1 205 ? 34.705 -35.462 -26.653 1.00 52.81 205 LYS A N 1
ATOM 1747 C CA . LYS A 1 205 ? 34.403 -36.723 -25.946 1.00 52.81 205 LYS A CA 1
ATOM 1748 C C . LYS A 1 205 ? 35.716 -37.291 -25.400 1.00 52.81 205 LYS A C 1
ATOM 1750 O O . LYS A 1 205 ? 36.693 -37.173 -26.129 1.00 52.81 205 LYS A O 1
ATOM 1755 N N . LEU A 1 206 ? 35.684 -37.914 -24.214 1.00 40.72 206 LEU A N 1
ATOM 1756 C CA . LEU A 1 206 ? 36.627 -38.872 -23.570 1.00 40.72 206 LEU A CA 1
ATOM 1757 C C . LEU A 1 206 ? 36.450 -38.694 -22.036 1.00 40.72 206 LEU A C 1
ATOM 1759 O O . LEU A 1 206 ? 36.413 -37.548 -21.607 1.00 40.72 206 LEU A O 1
ATOM 1763 N N . VAL A 1 207 ? 36.327 -39.686 -21.139 1.00 44.41 207 VAL A N 1
ATOM 1764 C CA . VAL A 1 207 ? 36.117 -41.157 -21.178 1.00 44.41 207 VAL A CA 1
ATOM 1765 C C . VAL A 1 207 ? 35.271 -41.521 -19.935 1.00 44.41 207 VAL A C 1
ATOM 1767 O O . VAL A 1 207 ? 35.482 -40.893 -18.898 1.00 44.41 207 VAL A O 1
ATOM 1770 N N . PRO A 1 208 ? 34.372 -42.526 -19.958 1.00 49.06 208 PRO A N 1
ATOM 1771 C CA . PRO A 1 208 ? 33.826 -43.111 -18.732 1.00 49.06 208 PRO A CA 1
ATOM 1772 C C . PRO A 1 208 ? 34.893 -43.943 -18.000 1.00 49.06 208 PRO A C 1
ATOM 1774 O O . PRO A 1 208 ? 35.302 -44.994 -18.489 1.00 49.06 208 PRO A O 1
ATOM 1777 N N . LEU A 1 209 ? 35.336 -43.478 -16.833 1.00 46.19 209 LEU A N 1
ATOM 1778 C CA . LEU A 1 209 ? 36.091 -44.283 -15.871 1.00 46.19 209 LEU A CA 1
ATOM 1779 C C . LEU A 1 209 ? 35.125 -44.728 -14.773 1.00 46.19 209 LEU A C 1
ATOM 1781 O O . LEU A 1 209 ? 34.822 -43.972 -13.854 1.00 46.19 209 LEU A O 1
ATOM 1785 N N . ASP A 1 210 ? 34.619 -45.948 -14.922 1.00 44.75 210 ASP A N 1
ATOM 1786 C CA . ASP A 1 210 ? 33.963 -46.681 -13.844 1.00 44.75 210 ASP A CA 1
ATOM 1787 C C . ASP A 1 210 ? 35.031 -47.175 -12.862 1.00 44.75 210 ASP A C 1
ATOM 1789 O O . ASP A 1 210 ? 35.939 -47.902 -13.263 1.00 44.75 210 ASP A O 1
ATOM 1793 N N . TYR A 1 211 ? 34.923 -46.755 -11.601 1.00 35.69 211 TYR A N 1
ATOM 1794 C CA . TYR A 1 211 ? 35.503 -47.443 -10.450 1.00 35.69 211 TYR A CA 1
ATOM 1795 C C . TYR A 1 211 ? 34.723 -47.073 -9.179 1.00 35.69 211 TYR A C 1
ATOM 1797 O O . TYR A 1 211 ? 34.883 -45.983 -8.636 1.00 35.69 211 TYR A O 1
ATOM 1805 N N . GLY A 1 212 ? 33.923 -48.024 -8.693 1.00 35.25 212 GLY A N 1
ATOM 1806 C CA . GLY A 1 212 ? 33.835 -48.374 -7.270 1.00 35.25 212 GLY A CA 1
ATOM 1807 C C . GLY A 1 212 ? 33.436 -47.290 -6.259 1.00 35.25 212 GLY A C 1
ATOM 1808 O O . GLY A 1 212 ? 34.287 -46.652 -5.652 1.00 35.25 212 GLY A O 1
ATOM 1809 N N . GLU A 1 213 ? 32.132 -47.215 -5.990 1.00 40.41 213 GLU A N 1
ATOM 1810 C CA . GLU A 1 213 ? 31.559 -47.286 -4.632 1.00 40.41 213 GLU A CA 1
ATOM 1811 C C . GLU A 1 213 ? 32.331 -46.629 -3.459 1.00 40.41 213 GLU A C 1
ATOM 1813 O O . GLU A 1 213 ? 33.112 -47.289 -2.783 1.00 40.41 213 GLU A O 1
ATOM 1818 N N . ASP A 1 214 ? 31.964 -45.391 -3.082 1.00 37.00 214 ASP A N 1
ATOM 1819 C CA . ASP A 1 214 ? 31.664 -45.103 -1.665 1.00 37.00 214 ASP A CA 1
ATOM 1820 C C . ASP A 1 214 ? 30.765 -43.862 -1.450 1.00 37.00 214 ASP A C 1
ATOM 1822 O O . ASP A 1 214 ? 30.523 -43.034 -2.330 1.00 37.00 214 ASP A O 1
ATOM 1826 N N . LYS A 1 215 ? 30.206 -43.762 -0.241 1.00 46.66 215 LYS A N 1
ATOM 1827 C CA . LYS A 1 215 ? 29.082 -42.894 0.144 1.00 46.66 215 LYS A CA 1
ATOM 1828 C C . LYS A 1 215 ? 29.418 -41.396 0.167 1.00 46.66 215 LYS A C 1
ATOM 1830 O O . LYS A 1 215 ? 30.294 -40.980 0.925 1.00 46.66 215 LYS A O 1
ATOM 1835 N N . LYS A 1 216 ? 28.521 -40.569 -0.399 1.00 39.59 216 LYS A N 1
ATOM 1836 C CA . LYS A 1 216 ? 27.800 -39.487 0.329 1.00 39.59 216 LYS A CA 1
ATOM 1837 C C . LYS A 1 216 ? 26.733 -38.794 -0.528 1.00 39.59 216 LYS A C 1
ATOM 1839 O O . LYS A 1 216 ? 26.924 -38.538 -1.708 1.00 39.59 216 LYS A O 1
ATOM 1844 N N . LYS A 1 217 ? 25.609 -38.439 0.108 1.00 50.34 217 LYS A N 1
ATOM 1845 C CA . LYS A 1 217 ? 24.522 -37.651 -0.496 1.00 50.34 217 LYS A CA 1
ATOM 1846 C C . LYS A 1 217 ? 25.006 -36.230 -0.811 1.00 50.34 217 LYS A C 1
ATOM 1848 O O . LYS A 1 217 ? 25.265 -35.472 0.121 1.00 50.34 217 LYS A O 1
ATOM 1853 N N . ILE A 1 218 ? 25.003 -35.843 -2.082 1.00 39.44 218 ILE A N 1
ATOM 1854 C CA . ILE A 1 218 ? 24.993 -34.439 -2.509 1.00 39.44 218 ILE A CA 1
ATOM 1855 C C . ILE A 1 218 ? 23.706 -34.243 -3.312 1.00 39.44 218 ILE A C 1
ATOM 1857 O O . ILE A 1 218 ? 23.482 -34.936 -4.297 1.00 39.44 218 ILE A O 1
ATOM 1861 N N . LYS A 1 219 ? 22.825 -33.353 -2.842 1.00 43.22 219 LYS A N 1
ATOM 1862 C CA . LYS A 1 219 ? 21.643 -32.920 -3.600 1.00 43.22 219 LYS A CA 1
ATOM 1863 C C . LYS A 1 219 ? 22.051 -31.789 -4.538 1.00 43.22 219 LYS A C 1
ATOM 1865 O O . LYS A 1 219 ? 22.772 -30.888 -4.111 1.00 43.22 219 LYS A O 1
ATOM 1870 N N . GLU A 1 220 ? 21.558 -31.823 -5.768 1.00 42.47 220 GLU A N 1
ATOM 1871 C CA . GLU A 1 220 ? 21.818 -30.792 -6.774 1.00 42.47 220 GLU A CA 1
ATOM 1872 C C . GLU A 1 220 ? 21.253 -29.413 -6.381 1.00 42.47 220 GLU A C 1
ATOM 1874 O O . GLU A 1 220 ? 20.221 -29.325 -5.703 1.00 42.47 220 GLU A O 1
ATOM 1879 N N . PRO A 1 221 ? 21.877 -28.318 -6.851 1.00 46.94 221 PRO A N 1
ATOM 1880 C CA . PRO A 1 221 ? 21.371 -26.960 -6.709 1.00 46.94 221 PRO A CA 1
ATOM 1881 C C . PRO A 1 221 ? 20.579 -26.469 -7.944 1.00 46.94 221 PRO A C 1
ATOM 1883 O O . PRO A 1 221 ? 20.709 -25.308 -8.320 1.00 46.94 221 PRO A O 1
ATOM 1886 N N . GLU A 1 222 ? 19.722 -27.290 -8.564 1.00 46.19 222 GLU A N 1
ATOM 1887 C CA . GLU A 1 222 ? 18.950 -26.887 -9.767 1.00 46.19 222 GLU A CA 1
ATOM 1888 C C . GLU A 1 222 ? 17.814 -25.869 -9.502 1.00 46.19 222 GLU A C 1
ATOM 1890 O O . GLU A 1 222 ? 17.230 -25.306 -10.422 1.00 46.19 222 GLU A O 1
ATOM 1895 N N . LYS A 1 223 ? 17.499 -25.546 -8.241 1.00 48.09 223 LYS A N 1
ATOM 1896 C CA . LYS A 1 223 ? 16.298 -24.757 -7.881 1.00 48.09 223 LYS A CA 1
ATOM 1897 C C . LYS A 1 223 ? 16.376 -23.231 -8.076 1.00 48.09 223 LYS A C 1
ATOM 1899 O O . LYS A 1 223 ? 15.498 -22.528 -7.573 1.00 48.09 223 LYS A O 1
ATOM 1904 N N . LYS A 1 224 ? 17.401 -22.690 -8.746 1.00 47.78 224 LYS A N 1
ATOM 1905 C CA . LYS A 1 224 ? 17.559 -21.227 -8.911 1.00 47.78 224 LYS A CA 1
ATOM 1906 C C . LYS A 1 224 ? 16.991 -20.658 -10.214 1.00 47.78 224 LYS A C 1
ATOM 1908 O O . LYS A 1 224 ? 16.497 -19.534 -10.180 1.00 47.78 224 LYS A O 1
ATOM 1913 N N . GLU A 1 225 ? 17.001 -21.397 -11.321 1.00 44.06 225 GLU A N 1
ATOM 1914 C CA . GLU A 1 225 ? 16.546 -20.850 -12.612 1.00 44.06 225 GLU A CA 1
ATOM 1915 C C . GLU A 1 225 ? 15.012 -20.825 -12.738 1.00 44.06 225 GLU A C 1
ATOM 1917 O O . GLU A 1 225 ? 14.445 -19.814 -13.162 1.00 44.06 225 GLU A O 1
ATOM 1922 N N . ASP A 1 226 ? 14.315 -21.858 -12.254 1.00 45.53 226 ASP A N 1
ATOM 1923 C CA . ASP A 1 226 ? 12.843 -21.908 -12.275 1.00 45.53 226 ASP A CA 1
ATOM 1924 C C . ASP A 1 226 ? 12.186 -20.840 -11.387 1.00 45.53 226 ASP A C 1
ATOM 1926 O O . ASP A 1 226 ? 11.122 -20.309 -11.715 1.00 45.53 226 ASP A O 1
ATOM 1930 N N . GLN A 1 227 ? 12.821 -20.461 -10.269 1.00 48.66 227 GLN A N 1
ATOM 1931 C CA . GLN A 1 227 ? 12.313 -19.368 -9.431 1.00 48.66 227 GLN A CA 1
ATOM 1932 C C . GLN A 1 227 ? 12.454 -17.998 -10.101 1.00 48.66 227 GLN A C 1
ATOM 1934 O O . GLN A 1 227 ? 11.597 -17.140 -9.882 1.00 48.66 227 GLN A O 1
ATOM 1939 N N . ALA A 1 228 ? 13.490 -17.787 -10.919 1.00 51.25 228 ALA A N 1
ATOM 1940 C CA . ALA A 1 228 ? 13.668 -16.543 -11.663 1.00 51.25 228 ALA A CA 1
ATOM 1941 C C . ALA A 1 228 ? 12.600 -16.402 -12.761 1.00 51.25 228 ALA A C 1
ATOM 1943 O O . ALA A 1 228 ? 11.902 -15.386 -12.799 1.00 51.25 228 ALA A O 1
ATOM 1944 N N . LYS A 1 229 ? 12.385 -17.458 -13.562 1.00 46.84 229 LYS A N 1
ATOM 1945 C CA . LYS A 1 229 ? 11.317 -17.508 -14.579 1.00 46.84 229 LYS A CA 1
ATOM 1946 C C . LYS A 1 229 ? 9.932 -17.297 -13.952 1.00 46.84 229 LYS A C 1
ATOM 1948 O O . LYS A 1 229 ? 9.201 -16.403 -14.374 1.00 46.84 229 LYS A O 1
ATOM 1953 N N . SER A 1 230 ? 9.624 -17.997 -12.855 1.00 59.19 230 SER A N 1
ATOM 1954 C CA . SER A 1 230 ? 8.349 -17.833 -12.137 1.00 59.19 230 SER A CA 1
ATOM 1955 C C . SER A 1 230 ? 8.148 -16.423 -11.554 1.00 59.19 230 SER A C 1
ATOM 1957 O O . SER A 1 230 ? 7.013 -15.954 -11.462 1.00 59.19 230 SER A O 1
ATOM 1959 N N . GLN A 1 231 ? 9.209 -15.710 -11.152 1.00 65.12 231 GLN A N 1
ATOM 1960 C CA . GLN A 1 231 ? 9.080 -14.308 -10.728 1.00 65.12 231 GLN A CA 1
ATOM 1961 C C . GLN A 1 231 ? 8.809 -13.361 -11.899 1.00 65.12 231 GLN A C 1
ATOM 1963 O O . GLN A 1 231 ? 8.009 -12.437 -11.745 1.00 65.12 231 GLN A O 1
ATOM 1968 N N . GLU A 1 232 ? 9.444 -13.567 -13.052 1.00 69.19 232 GLU A N 1
ATOM 1969 C CA . GLU A 1 232 ? 9.198 -12.746 -14.239 1.00 69.19 232 GLU A CA 1
ATOM 1970 C C . GLU A 1 232 ? 7.769 -12.939 -14.764 1.00 69.19 232 GLU A C 1
ATOM 1972 O O . GLU A 1 232 ? 7.066 -11.961 -15.024 1.00 69.19 232 GLU A O 1
ATOM 1977 N N . GLU A 1 233 ? 7.290 -14.183 -14.813 1.00 71.25 233 GLU A N 1
ATOM 1978 C CA . GLU A 1 233 ? 5.896 -14.498 -15.129 1.00 71.25 233 GLU A CA 1
ATOM 1979 C C . GLU A 1 233 ? 4.937 -13.829 -14.145 1.00 71.25 233 GLU A C 1
ATOM 1981 O O . GLU A 1 233 ? 3.998 -13.161 -14.572 1.00 71.25 233 GLU A O 1
ATOM 1986 N N . LYS A 1 234 ? 5.174 -13.917 -12.829 1.00 74.38 234 LYS A N 1
ATOM 1987 C CA . LYS A 1 234 ? 4.331 -13.229 -11.833 1.00 74.38 234 LYS A CA 1
ATOM 1988 C C . LYS A 1 234 ? 4.316 -11.715 -12.033 1.00 74.38 234 LYS A C 1
ATOM 1990 O O . LYS A 1 234 ? 3.252 -11.113 -11.941 1.00 74.38 234 LYS A O 1
ATOM 1995 N N . ARG A 1 235 ? 5.453 -11.094 -12.369 1.00 79.31 235 ARG A N 1
ATOM 1996 C CA . ARG A 1 235 ? 5.520 -9.659 -12.706 1.00 79.31 235 ARG A CA 1
ATOM 1997 C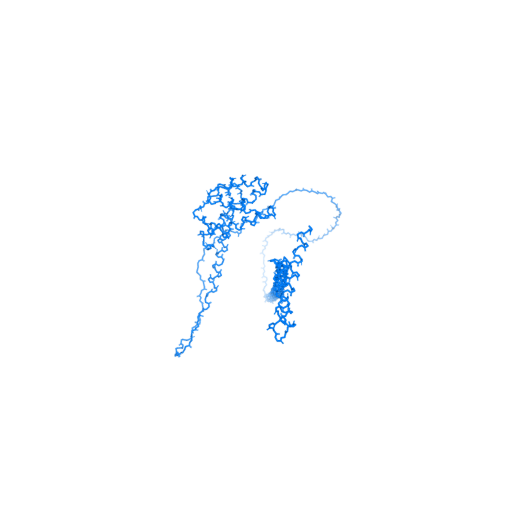 C . ARG A 1 235 ? 4.713 -9.329 -13.965 1.00 79.31 235 ARG A C 1
ATOM 1999 O O . ARG A 1 235 ? 3.991 -8.335 -13.959 1.00 79.31 235 ARG A O 1
ATOM 2006 N N . LYS A 1 236 ? 4.780 -10.167 -15.007 1.00 83.94 236 LYS A N 1
ATOM 2007 C CA . LYS A 1 236 ? 3.967 -10.032 -16.231 1.00 83.94 236 LYS A CA 1
ATOM 2008 C C . LYS A 1 236 ? 2.467 -10.138 -15.930 1.00 83.94 236 LYS A C 1
ATOM 2010 O O . LYS A 1 236 ? 1.708 -9.286 -16.382 1.00 83.94 236 LYS A O 1
ATOM 2015 N N . HIS A 1 237 ? 2.051 -11.103 -15.107 1.00 80.62 237 HIS A N 1
ATOM 2016 C CA . HIS A 1 237 ? 0.654 -11.250 -14.681 1.00 80.62 237 HIS A CA 1
ATOM 2017 C C . HIS A 1 237 ? 0.175 -10.066 -13.829 1.00 80.62 237 HIS A C 1
ATOM 2019 O O . HIS A 1 237 ? -0.895 -9.533 -14.103 1.00 80.62 237 HIS A O 1
ATOM 2025 N N . ILE A 1 238 ? 0.971 -9.596 -12.859 1.00 85.56 238 ILE A N 1
ATOM 2026 C CA . ILE A 1 238 ? 0.645 -8.404 -12.054 1.00 85.56 238 ILE A CA 1
ATOM 2027 C C . ILE A 1 238 ? 0.500 -7.168 -12.951 1.00 85.56 238 ILE A C 1
ATOM 2029 O O . ILE A 1 238 ? -0.474 -6.434 -12.812 1.00 85.56 238 ILE A O 1
ATOM 2033 N N . LYS A 1 239 ? 1.424 -6.948 -13.899 1.00 86.31 239 LYS A N 1
ATOM 2034 C CA . LYS A 1 239 ? 1.334 -5.825 -14.842 1.00 86.31 239 LYS A CA 1
ATOM 2035 C C . LYS A 1 239 ? 0.076 -5.920 -15.712 1.00 86.31 239 LYS A C 1
ATOM 2037 O O . LYS A 1 239 ? -0.675 -4.957 -15.771 1.00 86.31 239 LYS A O 1
ATOM 2042 N N . SER A 1 240 ? -0.174 -7.077 -16.327 1.00 86.56 240 SER A N 1
ATOM 2043 C CA . SER A 1 240 ? -1.362 -7.322 -17.160 1.00 86.56 240 SER A CA 1
ATOM 2044 C C . SER A 1 240 ? -2.670 -7.116 -16.385 1.00 86.56 240 SER A C 1
ATOM 2046 O O . SER A 1 240 ? -3.628 -6.552 -16.903 1.00 86.56 240 SER A O 1
ATOM 2048 N N . LEU A 1 241 ? -2.695 -7.510 -15.110 1.00 87.19 241 LEU A N 1
ATOM 2049 C CA . LEU A 1 241 ? -3.834 -7.310 -14.223 1.00 87.19 241 LEU A CA 1
ATOM 2050 C C . LEU A 1 241 ? -4.041 -5.828 -13.876 1.00 87.19 241 LEU A C 1
ATOM 2052 O O . LEU A 1 241 ? -5.176 -5.366 -13.918 1.00 87.19 241 LEU A O 1
ATOM 2056 N N . ILE A 1 242 ? -2.975 -5.067 -13.596 1.00 87.69 242 ILE A N 1
ATOM 2057 C CA . ILE A 1 242 ? -3.065 -3.611 -13.384 1.00 87.69 242 ILE A CA 1
ATOM 2058 C C . ILE A 1 242 ? -3.549 -2.908 -14.660 1.00 87.69 242 ILE A C 1
ATOM 2060 O O . ILE A 1 242 ? -4.477 -2.108 -14.588 1.00 87.69 242 ILE A O 1
ATOM 2064 N N . ASP A 1 243 ? -2.979 -3.247 -15.821 1.00 87.62 243 ASP A N 1
ATOM 2065 C CA . ASP A 1 243 ? -3.354 -2.675 -17.122 1.00 87.62 243 ASP A CA 1
ATOM 2066 C C . ASP A 1 243 ? -4.816 -2.999 -17.514 1.00 87.62 243 ASP A C 1
ATOM 2068 O O . ASP A 1 243 ? -5.420 -2.281 -18.311 1.00 87.62 243 ASP A O 1
ATOM 2072 N N . ARG A 1 244 ? -5.401 -4.068 -16.950 1.00 86.50 244 ARG A N 1
ATOM 2073 C CA . ARG A 1 244 ? -6.795 -4.493 -17.173 1.00 86.50 244 ARG A CA 1
ATOM 2074 C C . ARG A 1 244 ? -7.812 -3.799 -16.255 1.00 86.50 244 ARG A C 1
ATOM 2076 O O . ARG A 1 244 ? -9.007 -3.841 -16.552 1.00 86.50 244 ARG A O 1
ATOM 2083 N N . ILE A 1 245 ? -7.383 -3.176 -15.155 1.00 89.62 245 ILE A N 1
ATOM 2084 C CA . ILE A 1 245 ? -8.280 -2.448 -14.245 1.00 89.62 245 ILE A CA 1
ATOM 2085 C C . ILE A 1 245 ? -8.590 -1.067 -14.845 1.00 89.62 245 ILE A C 1
ATOM 2087 O O . ILE A 1 245 ? -7.661 -0.289 -15.075 1.00 89.62 245 ILE A O 1
ATOM 2091 N N . PRO A 1 246 ? -9.870 -0.701 -15.064 1.00 91.00 246 PRO A N 1
ATOM 2092 C CA . PRO A 1 246 ? -10.200 0.593 -15.649 1.00 91.00 246 PRO A CA 1
ATOM 2093 C C . PRO A 1 246 ? -9.694 1.783 -14.820 1.00 91.00 246 PRO A C 1
ATOM 2095 O O . PRO A 1 246 ? -9.874 1.871 -13.599 1.00 91.00 246 PRO A O 1
ATOM 2098 N N . THR A 1 247 ? -9.079 2.741 -15.511 1.00 86.25 247 THR A N 1
ATOM 2099 C CA . THR A 1 247 ? -8.651 4.020 -14.930 1.00 86.25 247 THR A CA 1
ATOM 2100 C C . THR A 1 247 ? -9.796 5.030 -14.844 1.00 86.25 247 THR A C 1
ATOM 2102 O O . THR A 1 247 ? -9.799 5.852 -13.931 1.00 86.25 247 THR A O 1
ATOM 2105 N N . ASP A 1 248 ? -10.791 4.943 -15.726 1.00 91.25 248 ASP A N 1
ATOM 2106 C CA . ASP A 1 248 ? -12.006 5.761 -15.678 1.00 91.25 248 ASP A CA 1
ATOM 2107 C C . ASP A 1 248 ? -12.986 5.294 -14.583 1.00 91.25 248 ASP A C 1
ATOM 2109 O O . ASP A 1 248 ? -13.174 4.093 -14.386 1.00 91.25 248 ASP A O 1
ATOM 2113 N N . LYS A 1 249 ? -13.641 6.241 -13.894 1.00 89.25 249 LYS A N 1
ATOM 2114 C CA . LYS A 1 249 ? -14.597 5.972 -12.800 1.00 89.25 249 LYS A CA 1
ATOM 2115 C C . LYS A 1 249 ? -15.818 5.189 -13.280 1.00 89.25 249 LYS A C 1
ATOM 2117 O O . LYS A 1 249 ? -16.217 4.222 -12.634 1.00 89.25 249 LYS A O 1
ATOM 2122 N N . THR A 1 250 ? -16.402 5.585 -14.407 1.00 91.88 250 THR A N 1
ATOM 2123 C CA . THR A 1 250 ? -17.634 4.979 -14.930 1.00 91.88 250 THR A CA 1
ATOM 2124 C C . THR A 1 250 ? -17.360 3.560 -15.417 1.00 91.88 250 THR A C 1
ATOM 2126 O O . THR A 1 250 ? -18.115 2.642 -15.103 1.00 91.88 250 THR A O 1
ATOM 2129 N N . ALA A 1 251 ? -16.246 3.345 -16.117 1.00 92.25 251 ALA A N 1
ATOM 2130 C CA . ALA A 1 251 ? -15.809 2.009 -16.518 1.00 92.25 251 ALA A CA 1
ATOM 2131 C C . ALA A 1 251 ? -15.450 1.116 -15.313 1.00 92.25 251 ALA A C 1
ATOM 2133 O O . ALA A 1 251 ? -15.749 -0.076 -15.319 1.00 92.25 251 ALA A O 1
ATOM 2134 N N . LEU A 1 252 ? -14.849 1.689 -14.263 1.00 92.50 252 LEU A N 1
ATOM 2135 C CA . LEU A 1 252 ? -14.505 0.988 -13.025 1.00 92.50 252 LEU A CA 1
ATOM 2136 C C . LEU A 1 252 ? -15.753 0.548 -12.241 1.00 92.50 252 LEU A C 1
ATOM 2138 O O . LEU A 1 252 ? -15.808 -0.583 -11.765 1.00 92.50 252 LEU A O 1
ATOM 2142 N N . PHE A 1 253 ? -16.758 1.417 -12.117 1.00 91.81 253 PHE A N 1
ATOM 2143 C CA . PHE A 1 253 ? -17.992 1.123 -11.377 1.00 91.81 253 PHE A CA 1
ATOM 2144 C C . PHE A 1 253 ? -18.895 0.118 -12.109 1.00 91.81 253 PHE A C 1
ATOM 2146 O O . PHE A 1 253 ? -19.591 -0.655 -11.457 1.00 91.81 253 PHE A O 1
ATOM 2153 N N . ASN A 1 254 ? -18.838 0.075 -13.445 1.00 91.88 254 ASN A N 1
ATOM 2154 C CA . ASN A 1 254 ? -19.521 -0.931 -14.268 1.00 91.88 254 ASN A CA 1
ATOM 2155 C C . ASN A 1 254 ? -18.725 -2.246 -14.430 1.00 91.88 254 ASN A C 1
ATOM 2157 O O . ASN A 1 254 ? -19.131 -3.120 -15.197 1.00 91.88 254 ASN A O 1
ATOM 2161 N N . TYR A 1 255 ? -17.582 -2.405 -13.752 1.00 91.06 255 TYR A N 1
ATOM 2162 C CA . TYR A 1 255 ? -16.786 -3.627 -13.839 1.00 91.06 255 TYR A CA 1
ATOM 2163 C C . TYR A 1 255 ? -17.493 -4.798 -13.139 1.00 91.06 255 TYR A C 1
ATOM 2165 O O . TYR A 1 255 ? -17.824 -4.720 -11.955 1.00 91.06 255 TYR A O 1
ATOM 2173 N N . TYR A 1 256 ? -17.680 -5.910 -13.855 1.00 85.81 256 TYR A N 1
ATOM 2174 C CA . TYR A 1 256 ? -18.310 -7.115 -13.314 1.00 85.81 256 TYR A CA 1
ATOM 2175 C C . TYR A 1 256 ? -17.409 -7.804 -12.284 1.00 85.81 256 TYR A C 1
ATOM 2177 O O . TYR A 1 256 ? -16.422 -8.457 -12.627 1.00 85.81 256 TYR A O 1
ATOM 2185 N N . LEU A 1 257 ? -17.775 -7.668 -11.011 1.00 87.19 257 LEU A N 1
ATOM 2186 C CA . LEU A 1 257 ? -17.126 -8.340 -9.893 1.00 87.19 257 LEU A CA 1
ATOM 2187 C C . LEU A 1 257 ? -17.684 -9.748 -9.679 1.00 87.19 257 LEU A C 1
ATOM 2189 O O . LEU A 1 257 ? -18.894 -9.969 -9.651 1.00 87.19 257 LEU A O 1
ATOM 2193 N N . ASP A 1 258 ? -16.774 -10.696 -9.474 1.00 86.56 258 ASP A N 1
ATOM 2194 C CA . ASP A 1 258 ? -17.103 -12.061 -9.079 1.00 86.56 258 ASP A CA 1
ATOM 2195 C C . ASP A 1 258 ? -17.232 -12.137 -7.553 1.00 86.56 258 ASP A C 1
ATOM 2197 O O . ASP A 1 258 ? -16.256 -12.357 -6.832 1.00 86.56 258 ASP A O 1
ATOM 2201 N N . TRP A 1 259 ? -18.450 -11.914 -7.059 1.00 88.56 259 TRP A N 1
ATOM 2202 C CA . TRP A 1 259 ? -18.755 -11.912 -5.627 1.00 88.56 259 TRP A CA 1
ATOM 2203 C C . TRP A 1 259 ? -18.481 -13.257 -4.940 1.00 88.56 259 TRP A C 1
ATOM 2205 O O . TRP A 1 259 ? -18.233 -13.269 -3.739 1.00 88.56 259 TRP A O 1
ATOM 2215 N N . ALA A 1 260 ? -18.431 -14.379 -5.671 1.00 85.19 260 ALA A N 1
ATOM 2216 C CA . ALA A 1 260 ? -18.066 -15.675 -5.090 1.00 85.19 260 ALA A CA 1
ATOM 2217 C C . ALA A 1 260 ? -16.578 -15.749 -4.688 1.00 85.19 260 ALA A C 1
ATOM 2219 O O . ALA A 1 260 ? -16.203 -16.561 -3.842 1.00 85.19 260 ALA A O 1
ATOM 2220 N N . ALA A 1 261 ? -15.724 -14.890 -5.258 1.00 84.75 261 ALA A N 1
ATOM 2221 C CA . ALA A 1 261 ? -14.319 -14.776 -4.876 1.00 84.75 261 ALA A CA 1
ATOM 2222 C C . ALA A 1 261 ? -14.092 -13.888 -3.633 1.00 84.75 261 ALA A C 1
ATOM 2224 O O . ALA A 1 261 ? -13.019 -13.976 -3.018 1.00 84.75 261 ALA A O 1
ATOM 2225 N N . VAL A 1 262 ? -15.081 -13.063 -3.257 1.00 87.88 262 VAL A N 1
ATOM 2226 C CA . VAL A 1 262 ? -15.063 -12.181 -2.077 1.00 87.88 262 VAL A CA 1
ATOM 2227 C C . VAL A 1 262 ? -15.436 -12.992 -0.838 1.00 87.88 262 VAL A C 1
ATOM 2229 O O . VAL A 1 262 ? -16.601 -13.124 -0.480 1.00 87.88 262 VAL A O 1
ATOM 2232 N N . ASP A 1 263 ? -14.429 -13.565 -0.181 1.00 86.75 263 ASP A N 1
ATOM 2233 C CA . ASP A 1 263 ? -14.607 -14.326 1.054 1.00 86.75 263 ASP A CA 1
ATOM 2234 C C . ASP A 1 263 ? -14.242 -13.520 2.304 1.00 86.75 263 ASP A C 1
ATOM 2236 O O . ASP A 1 263 ? -13.551 -12.498 2.261 1.00 86.75 263 ASP A O 1
ATOM 2240 N N . ASN A 1 264 ? -14.670 -14.029 3.462 1.00 89.31 264 ASN A N 1
ATOM 2241 C CA . ASN A 1 264 ? -14.361 -13.400 4.743 1.00 89.31 264 ASN A CA 1
ATOM 2242 C C . ASN A 1 264 ? -12.840 -13.324 5.006 1.00 89.31 264 ASN A C 1
ATOM 2244 O O . ASN A 1 264 ? -12.376 -12.390 5.652 1.00 89.31 264 ASN A O 1
ATOM 2248 N N . GLN A 1 265 ? -12.038 -14.245 4.447 1.00 89.50 265 GLN A N 1
ATOM 2249 C CA . GLN A 1 265 ? -10.576 -14.182 4.553 1.00 89.50 265 GLN A CA 1
ATOM 2250 C C . GLN A 1 265 ? -10.001 -12.958 3.821 1.00 89.50 265 GLN A C 1
ATOM 2252 O O . GLN A 1 265 ? -9.143 -12.270 4.380 1.00 89.50 265 GLN A O 1
ATOM 2257 N N . LEU A 1 266 ? -10.457 -12.667 2.596 1.00 89.56 266 LEU A N 1
ATOM 2258 C CA . LEU A 1 266 ? -10.078 -11.455 1.868 1.00 89.56 266 LEU A CA 1
ATOM 2259 C C . LEU A 1 266 ? -10.505 -10.197 2.639 1.00 89.56 266 LEU A C 1
ATOM 2261 O O . LEU A 1 266 ? -9.709 -9.262 2.790 1.00 89.56 266 LEU A O 1
ATOM 2265 N N . MET A 1 267 ? -11.727 -10.200 3.178 1.00 91.06 267 MET A N 1
ATOM 2266 C CA . MET A 1 267 ? -12.243 -9.079 3.961 1.00 91.06 267 MET A CA 1
ATOM 2267 C C . MET A 1 267 ? -11.408 -8.816 5.216 1.00 91.06 267 MET A C 1
ATOM 2269 O O . MET A 1 267 ? -10.893 -7.712 5.377 1.00 91.06 267 MET A O 1
ATOM 2273 N N . GLU A 1 268 ? -11.195 -9.815 6.072 1.00 91.81 268 GLU A N 1
ATOM 2274 C CA . GLU A 1 268 ? -10.455 -9.651 7.329 1.00 91.81 268 GLU A CA 1
ATOM 2275 C C . GLU A 1 268 ? -8.960 -9.365 7.126 1.00 91.81 268 GLU A C 1
ATOM 2277 O O . GLU A 1 268 ? -8.379 -8.592 7.889 1.00 91.81 268 GLU A O 1
ATOM 2282 N N . ARG A 1 269 ? -8.312 -9.955 6.108 1.00 91.62 269 ARG A N 1
ATOM 2283 C CA . ARG A 1 269 ? -6.853 -9.824 5.916 1.00 91.62 269 ARG A CA 1
ATOM 2284 C C . ARG A 1 269 ? -6.415 -8.657 5.038 1.00 91.62 269 ARG A C 1
ATOM 2286 O O . ARG A 1 269 ? -5.255 -8.253 5.134 1.00 91.62 269 ARG A O 1
ATOM 2293 N N . ARG A 1 270 ? -7.271 -8.158 4.142 1.00 91.19 270 ARG A N 1
ATOM 2294 C CA . ARG A 1 270 ? -6.884 -7.155 3.129 1.00 91.19 270 ARG A CA 1
ATOM 2295 C C . ARG A 1 270 ? -7.804 -5.947 3.155 1.00 91.19 270 ARG A C 1
ATOM 2297 O O . ARG A 1 270 ? -7.320 -4.837 3.356 1.00 91.19 270 ARG A O 1
ATOM 2304 N N . ILE A 1 271 ? -9.110 -6.160 2.999 1.00 92.94 271 ILE A N 1
ATOM 2305 C CA . ILE A 1 271 ? -10.065 -5.065 2.790 1.00 92.94 271 ILE A CA 1
ATOM 2306 C C . ILE A 1 271 ? -10.309 -4.280 4.087 1.00 92.94 271 ILE A C 1
ATOM 2308 O O . ILE A 1 271 ? -10.077 -3.076 4.107 1.00 92.94 271 ILE A O 1
ATOM 2312 N N . ARG A 1 272 ? -10.665 -4.934 5.201 1.00 94.50 272 ARG A N 1
ATOM 2313 C CA . ARG A 1 272 ? -10.926 -4.278 6.499 1.00 94.50 272 ARG A CA 1
ATOM 2314 C C . ARG A 1 272 ? -9.697 -3.543 7.066 1.00 94.50 272 ARG A C 1
ATOM 2316 O O . ARG A 1 272 ? -9.858 -2.387 7.454 1.00 94.50 272 ARG A O 1
ATOM 2323 N N . PRO A 1 273 ? -8.463 -4.099 7.053 1.00 95.38 273 PRO A N 1
ATOM 2324 C CA . PRO A 1 273 ? -7.269 -3.353 7.466 1.00 95.38 273 PRO A CA 1
ATOM 2325 C C . PRO A 1 273 ? -6.961 -2.150 6.563 1.00 95.38 273 PRO A C 1
ATOM 2327 O O . PRO A 1 273 ? -6.493 -1.122 7.053 1.00 95.38 273 PRO A O 1
ATOM 2330 N N . TRP A 1 274 ? -7.232 -2.257 5.257 1.00 95.69 274 TRP A N 1
ATOM 2331 C CA . TRP A 1 274 ? -7.054 -1.155 4.311 1.00 95.69 274 TRP A CA 1
ATOM 2332 C C . TRP A 1 274 ? -8.096 -0.047 4.515 1.00 95.69 274 TRP A C 1
ATOM 2334 O O . TRP A 1 274 ? -7.713 1.121 4.577 1.00 95.69 274 TRP A O 1
ATOM 2344 N N . ILE A 1 275 ? -9.376 -0.404 4.695 1.00 95.25 275 ILE A N 1
ATOM 2345 C CA . ILE A 1 275 ? -10.455 0.542 5.013 1.00 95.25 275 ILE A CA 1
ATOM 2346 C C . ILE A 1 275 ? -10.129 1.253 6.326 1.00 95.25 275 ILE A C 1
ATOM 2348 O O . ILE A 1 275 ? -10.076 2.475 6.334 1.00 95.25 275 ILE A O 1
ATOM 2352 N N . ASN A 1 276 ? -9.805 0.522 7.399 1.00 95.25 276 ASN A N 1
ATOM 2353 C CA . ASN A 1 276 ? -9.441 1.116 8.690 1.00 95.25 276 ASN A CA 1
ATOM 2354 C C . ASN A 1 276 ? -8.289 2.124 8.568 1.00 95.25 276 ASN A C 1
ATOM 2356 O O . ASN A 1 276 ? -8.384 3.243 9.066 1.00 95.25 276 ASN A O 1
ATOM 2360 N N . LYS A 1 277 ? -7.225 1.767 7.834 1.00 95.56 277 LYS A N 1
ATOM 2361 C CA . LYS A 1 277 ? -6.122 2.696 7.569 1.00 95.56 277 LYS A CA 1
ATOM 2362 C C . LYS A 1 277 ? -6.584 3.945 6.810 1.00 95.56 277 LYS A C 1
ATOM 2364 O O . LYS A 1 277 ? -6.065 5.020 7.082 1.00 95.56 277 LYS A O 1
ATOM 2369 N N . LYS A 1 278 ? -7.517 3.814 5.863 1.00 94.56 278 LYS A N 1
ATOM 2370 C CA . LYS A 1 278 ? -8.035 4.945 5.082 1.00 94.56 278 LYS A CA 1
ATOM 2371 C C . LYS A 1 278 ? -8.985 5.838 5.869 1.00 94.56 278 LYS A C 1
ATOM 2373 O O . LYS A 1 278 ? -8.853 7.045 5.754 1.00 94.56 278 LYS A O 1
ATOM 2378 N N . ILE A 1 279 ? -9.857 5.279 6.702 1.00 93.69 279 ILE A N 1
ATOM 2379 C CA . ILE A 1 279 ? -10.712 6.063 7.601 1.00 93.69 279 ILE A CA 1
ATOM 2380 C C . ILE A 1 279 ? -9.853 6.919 8.546 1.00 93.69 279 ILE A C 1
ATOM 2382 O O . ILE A 1 279 ? -10.054 8.126 8.612 1.00 93.69 279 ILE A O 1
ATOM 2386 N N . ILE A 1 280 ? -8.808 6.342 9.154 1.00 93.25 280 ILE A N 1
ATOM 2387 C CA . ILE A 1 280 ? -7.846 7.101 9.977 1.00 93.25 280 ILE A CA 1
ATOM 2388 C C . ILE A 1 280 ? -7.086 8.165 9.157 1.00 93.25 280 ILE A C 1
ATOM 2390 O O . ILE A 1 280 ? -6.758 9.221 9.684 1.00 93.25 280 ILE A O 1
ATOM 2394 N N . GLU A 1 281 ? -6.784 7.907 7.880 1.00 93.00 281 GLU A N 1
ATOM 2395 C CA . GLU A 1 281 ? -6.065 8.850 7.003 1.00 93.00 281 GLU A CA 1
ATOM 2396 C C . GLU A 1 281 ? -6.907 10.074 6.609 1.00 93.00 281 GLU A C 1
ATOM 2398 O O . GLU A 1 281 ? -6.336 11.149 6.451 1.00 93.00 281 GLU A O 1
ATOM 2403 N N . TYR A 1 282 ? -8.228 9.915 6.468 1.00 91.12 282 TYR A N 1
ATOM 2404 C CA . TYR A 1 282 ? -9.149 10.991 6.084 1.00 91.12 282 TYR A CA 1
ATOM 2405 C C . TYR A 1 282 ? -9.734 11.740 7.295 1.00 91.12 282 TYR A C 1
ATOM 2407 O O . TYR A 1 282 ? -9.702 12.964 7.334 1.00 91.12 282 TYR A O 1
ATOM 2415 N N . ILE A 1 283 ? -10.204 11.025 8.325 1.00 89.25 283 ILE A N 1
ATOM 2416 C CA . ILE A 1 283 ? -10.834 11.641 9.512 1.00 89.25 283 ILE A CA 1
ATOM 2417 C C . ILE A 1 283 ? -9.781 12.068 10.557 1.00 89.25 283 ILE A C 1
ATOM 2419 O O . ILE A 1 283 ? -9.999 12.983 11.346 1.00 89.25 283 ILE A O 1
ATOM 2423 N N . GLY A 1 284 ? -8.613 11.417 10.578 1.00 90.38 284 GLY A N 1
ATOM 2424 C CA . GLY A 1 284 ? -7.560 11.637 11.578 1.00 90.38 284 GLY A CA 1
ATOM 2425 C C . GLY A 1 284 ? -7.727 10.823 12.869 1.00 90.38 284 GLY A C 1
ATOM 2426 O O . GLY A 1 284 ? -6.778 10.717 13.647 1.00 90.38 284 GLY A O 1
ATOM 2427 N N . GLU A 1 285 ? -8.886 10.193 13.078 1.00 89.94 285 GLU A N 1
ATOM 2428 C CA . GLU A 1 285 ? -9.191 9.346 14.236 1.00 89.94 285 GLU A CA 1
ATOM 2429 C C . GLU A 1 285 ? -9.728 7.954 13.831 1.00 89.94 285 GLU A C 1
ATOM 2431 O O . GLU A 1 285 ? -10.207 7.765 12.709 1.00 89.94 285 GLU A O 1
ATOM 2436 N N . PRO A 1 286 ? -9.604 6.927 14.697 1.00 91.12 286 PRO A N 1
ATOM 2437 C CA . PRO A 1 286 ? -10.084 5.583 14.390 1.00 91.12 286 PRO A CA 1
ATOM 2438 C C . PRO A 1 286 ? -11.600 5.464 14.584 1.00 91.12 286 PRO A C 1
ATOM 2440 O O . PRO A 1 286 ? -12.076 5.361 15.713 1.00 91.12 286 PRO A O 1
ATOM 2443 N N . GLU A 1 287 ? -12.344 5.375 13.480 1.00 93.56 287 GLU A N 1
ATOM 2444 C CA . GLU A 1 287 ? -13.798 5.178 13.497 1.00 93.56 287 GLU A CA 1
ATOM 2445 C C . GLU A 1 287 ? -14.204 3.735 13.093 1.00 93.56 287 GLU A C 1
ATOM 2447 O O . GLU A 1 287 ? -14.548 3.468 11.936 1.00 93.56 287 GLU A O 1
ATOM 2452 N N . PRO A 1 288 ? -14.173 2.749 14.017 1.00 93.44 288 PRO A N 1
ATOM 2453 C CA . PRO A 1 288 ? -14.438 1.343 13.688 1.00 93.44 288 PRO A CA 1
ATOM 2454 C C . PRO A 1 288 ? -15.882 1.082 13.229 1.00 93.44 288 PRO A C 1
ATOM 2456 O O . PRO A 1 288 ? -16.123 0.133 12.486 1.00 93.44 288 PRO A O 1
ATOM 2459 N N . THR A 1 289 ? -16.838 1.924 13.628 1.00 95.06 289 THR A N 1
ATOM 2460 C CA . THR A 1 289 ? -18.245 1.857 13.204 1.00 95.06 289 THR A CA 1
ATOM 2461 C C . THR A 1 289 ? -18.404 2.066 11.703 1.00 95.06 289 THR A C 1
ATOM 2463 O O . THR A 1 289 ? -19.073 1.268 11.044 1.00 95.06 289 THR A O 1
ATOM 2466 N N . LEU A 1 290 ? -17.741 3.082 11.144 1.00 92.31 290 LEU A N 1
ATOM 2467 C CA . LEU A 1 290 ? -17.738 3.352 9.707 1.00 92.31 290 LEU A CA 1
ATOM 2468 C C . LEU A 1 290 ? -16.989 2.260 8.931 1.00 92.31 290 LEU A C 1
ATOM 2470 O O . LEU A 1 290 ? -17.468 1.799 7.894 1.00 92.31 290 LEU A O 1
ATOM 2474 N N . VAL A 1 291 ? -15.859 1.778 9.460 1.00 94.50 291 VAL A N 1
ATOM 2475 C CA . VAL A 1 291 ? -15.114 0.647 8.876 1.00 94.50 291 VAL A CA 1
ATOM 2476 C C . VAL A 1 291 ? -16.008 -0.587 8.737 1.00 94.50 291 VAL A C 1
ATOM 2478 O O . VAL A 1 291 ? -16.044 -1.206 7.670 1.00 94.50 291 VAL A O 1
ATOM 2481 N N . ASP A 1 292 ? -16.750 -0.933 9.788 1.00 95.19 292 ASP A N 1
ATOM 2482 C CA . ASP A 1 292 ? -17.605 -2.120 9.813 1.00 95.19 292 ASP A CA 1
ATOM 2483 C C . ASP A 1 292 ? -18.868 -1.945 8.957 1.00 95.19 292 ASP A C 1
ATOM 2485 O O . ASP A 1 292 ? -19.278 -2.888 8.274 1.00 95.19 292 ASP A O 1
ATOM 2489 N N . PHE A 1 293 ? -19.428 -0.732 8.890 1.00 95.12 293 PHE A N 1
ATOM 2490 C CA . PHE A 1 293 ? -20.502 -0.380 7.957 1.00 95.12 293 PHE A CA 1
ATOM 2491 C C . PHE A 1 293 ? -20.078 -0.574 6.491 1.00 95.12 293 PHE A C 1
ATOM 2493 O O . PHE A 1 293 ? -20.769 -1.265 5.737 1.00 95.12 293 PHE A O 1
ATOM 2500 N N . ILE A 1 294 ? -18.911 -0.051 6.094 1.00 93.94 294 ILE A N 1
ATOM 2501 C CA . ILE A 1 294 ? -18.387 -0.203 4.727 1.00 93.94 294 ILE A CA 1
ATOM 2502 C C . ILE A 1 294 ? -18.076 -1.679 4.432 1.00 93.94 294 ILE A C 1
ATOM 2504 O O . ILE A 1 294 ? -18.440 -2.184 3.368 1.00 93.94 294 ILE A O 1
ATOM 2508 N N . CYS A 1 295 ? -17.470 -2.412 5.376 1.00 93.81 295 CYS A N 1
ATOM 2509 C CA . CYS A 1 295 ? -17.219 -3.849 5.214 1.00 93.81 295 CYS A CA 1
ATOM 2510 C C . CYS A 1 295 ? -18.519 -4.645 5.013 1.00 93.81 295 CYS A C 1
ATOM 2512 O O . CYS A 1 295 ? -18.569 -5.526 4.154 1.00 93.81 295 CYS A O 1
ATOM 2514 N N . SER A 1 296 ? -19.575 -4.310 5.761 1.00 94.62 296 SER A N 1
ATOM 2515 C CA . SER A 1 296 ? -20.904 -4.915 5.624 1.00 94.62 296 SER A CA 1
ATOM 2516 C C . SER A 1 296 ? -21.526 -4.621 4.253 1.00 94.62 296 SER A C 1
ATOM 2518 O O . SER A 1 296 ? -21.985 -5.538 3.572 1.00 94.62 296 SER A O 1
ATOM 2520 N N . LYS A 1 297 ? -21.454 -3.369 3.779 1.00 93.88 297 LYS A N 1
ATOM 2521 C CA . LYS A 1 297 ? -21.937 -2.967 2.444 1.00 93.88 297 LYS A CA 1
ATOM 2522 C C . LYS A 1 297 ? -21.227 -3.708 1.306 1.00 93.88 297 LYS A C 1
ATOM 2524 O O . LYS A 1 297 ? -21.896 -4.131 0.360 1.00 93.88 297 LYS A O 1
ATOM 2529 N N . VAL A 1 298 ? -19.909 -3.906 1.411 1.00 92.25 298 VAL A N 1
ATOM 2530 C CA . VAL A 1 298 ? -19.116 -4.698 0.450 1.00 92.25 298 VAL A CA 1
ATOM 2531 C C . VAL A 1 298 ? -19.511 -6.179 0.495 1.00 92.25 298 VAL A C 1
ATOM 2533 O O . VAL A 1 298 ? -19.756 -6.764 -0.555 1.00 92.25 298 VAL A O 1
ATOM 2536 N N . MET A 1 299 ? -19.654 -6.775 1.685 1.00 90.62 299 MET A N 1
ATOM 2537 C CA . MET A 1 299 ? -20.115 -8.167 1.841 1.00 90.62 299 MET A CA 1
ATOM 2538 C C . MET A 1 299 ? -21.541 -8.398 1.324 1.00 90.62 299 MET A C 1
ATOM 2540 O O . MET A 1 299 ? -21.852 -9.485 0.844 1.00 90.62 299 MET A O 1
ATOM 2544 N N . ALA A 1 300 ? -22.403 -7.381 1.383 1.00 92.56 300 ALA A N 1
ATOM 2545 C CA . ALA A 1 300 ? -23.756 -7.423 0.832 1.00 92.56 300 ALA A CA 1
ATOM 2546 C C . ALA A 1 300 ? -23.813 -7.300 -0.707 1.00 92.56 300 ALA A C 1
ATOM 2548 O O . ALA A 1 300 ? -24.905 -7.334 -1.272 1.00 92.56 300 ALA A O 1
ATOM 2549 N N . GLY A 1 301 ? -22.675 -7.130 -1.394 1.00 90.00 301 GLY A N 1
ATOM 2550 C CA . GLY A 1 301 ? -22.638 -6.952 -2.849 1.00 90.00 301 GLY A CA 1
ATOM 2551 C C . GLY A 1 301 ? -23.184 -5.600 -3.323 1.00 90.00 301 GLY A C 1
ATOM 2552 O O . GLY A 1 301 ? -23.687 -5.497 -4.443 1.00 90.00 301 GLY A O 1
ATOM 2553 N N . SER A 1 302 ? -23.139 -4.567 -2.471 1.00 92.44 302 SER A N 1
ATOM 2554 C CA . SER A 1 302 ? -23.702 -3.247 -2.789 1.00 92.44 302 SER A CA 1
ATOM 2555 C C . SER A 1 302 ? -22.990 -2.603 -3.982 1.00 92.44 302 SER A C 1
ATOM 2557 O O . SER A 1 302 ? -21.767 -2.685 -4.112 1.00 92.44 302 SER A O 1
ATOM 2559 N N . ALA A 1 303 ? -23.749 -1.908 -4.834 1.00 93.06 303 ALA A N 1
ATOM 2560 C CA . ALA A 1 303 ? -23.189 -1.156 -5.954 1.00 93.06 303 ALA A CA 1
ATOM 2561 C C . ALA A 1 303 ? -22.222 -0.055 -5.461 1.00 93.06 303 ALA A C 1
ATOM 2563 O O . ALA A 1 303 ? -22.507 0.593 -4.449 1.00 93.06 303 ALA A O 1
ATOM 2564 N N . PRO A 1 304 ? -21.121 0.224 -6.186 1.00 92.56 304 PRO A N 1
ATOM 2565 C CA . PRO A 1 304 ? -20.082 1.151 -5.731 1.00 92.56 304 PRO A CA 1
ATOM 2566 C C . PRO A 1 304 ? -20.602 2.580 -5.578 1.00 92.56 304 PRO A C 1
ATOM 2568 O O . PRO A 1 304 ? -20.182 3.284 -4.667 1.00 92.56 304 PRO A O 1
ATOM 2571 N N . GLN A 1 305 ? -21.558 2.982 -6.423 1.00 94.25 305 GLN A N 1
ATOM 2572 C CA . GLN A 1 305 ? -22.224 4.276 -6.309 1.00 94.25 305 GLN A CA 1
ATOM 2573 C C . GLN A 1 305 ? -23.002 4.398 -4.992 1.00 94.25 305 GLN A C 1
ATOM 2575 O O . GLN A 1 305 ? -22.842 5.392 -4.307 1.00 94.25 305 GLN A O 1
ATOM 2580 N N . GLY A 1 306 ? -23.750 3.369 -4.578 1.00 93.88 306 GLY A N 1
ATOM 2581 C CA . GLY A 1 306 ? -24.486 3.410 -3.309 1.00 93.88 306 GLY A CA 1
ATOM 2582 C C . GLY A 1 306 ? -23.562 3.477 -2.089 1.00 93.88 306 GLY A C 1
ATOM 2583 O O . GLY A 1 306 ? -23.864 4.181 -1.134 1.00 93.88 306 GLY A O 1
ATOM 2584 N N . ILE A 1 307 ? -22.402 2.807 -2.140 1.00 94.31 307 ILE A N 1
ATOM 2585 C CA . ILE A 1 307 ? -21.377 2.932 -1.089 1.00 94.31 307 ILE A CA 1
ATOM 2586 C C . ILE A 1 307 ? -20.788 4.350 -1.068 1.00 94.31 307 ILE A C 1
ATOM 2588 O O . ILE A 1 307 ? -20.540 4.887 0.006 1.00 94.31 307 ILE A O 1
ATOM 2592 N N . LEU A 1 308 ? -20.563 4.953 -2.239 1.00 94.62 308 LEU A N 1
ATOM 2593 C CA . LEU A 1 308 ? -20.101 6.336 -2.355 1.00 94.62 308 LEU A CA 1
ATOM 2594 C C . LEU A 1 308 ? -21.130 7.301 -1.760 1.00 94.62 308 LEU A C 1
ATOM 2596 O O . LEU A 1 308 ? -20.752 8.090 -0.904 1.00 94.62 308 LEU A O 1
ATOM 2600 N N . ASP A 1 309 ? -22.404 7.183 -2.136 1.00 95.00 309 ASP A N 1
ATOM 2601 C CA . ASP A 1 309 ? -23.484 8.053 -1.658 1.00 95.00 309 ASP A CA 1
ATOM 2602 C C . ASP A 1 309 ? -23.638 7.983 -0.120 1.00 95.00 309 ASP A C 1
ATOM 2604 O O . ASP A 1 309 ? -23.762 9.018 0.534 1.00 95.00 309 ASP A O 1
ATOM 2608 N N . ASP A 1 310 ? -23.562 6.781 0.475 1.00 93.06 310 ASP A N 1
ATOM 2609 C CA . ASP A 1 310 ? -23.630 6.593 1.935 1.00 93.06 310 ASP A CA 1
ATOM 2610 C C . ASP A 1 310 ? -22.412 7.188 2.677 1.00 93.06 310 ASP A C 1
ATOM 2612 O O . ASP A 1 310 ? -22.550 7.748 3.764 1.00 93.06 310 ASP A O 1
ATOM 2616 N N . VAL A 1 311 ? -21.202 7.039 2.120 1.00 92.69 311 VAL A N 1
ATOM 2617 C CA . VAL A 1 311 ? -19.941 7.494 2.744 1.00 92.69 311 VAL A CA 1
ATOM 2618 C C . VAL A 1 311 ? -19.695 8.991 2.514 1.00 92.69 311 VAL A C 1
ATOM 2620 O O . VAL A 1 311 ? -19.014 9.641 3.310 1.00 92.69 311 VAL A O 1
ATOM 2623 N N . GLN A 1 312 ? -20.276 9.568 1.461 1.00 93.88 312 GLN A N 1
ATOM 2624 C CA . GLN A 1 312 ? -20.115 10.977 1.102 1.00 93.88 312 GLN A CA 1
ATOM 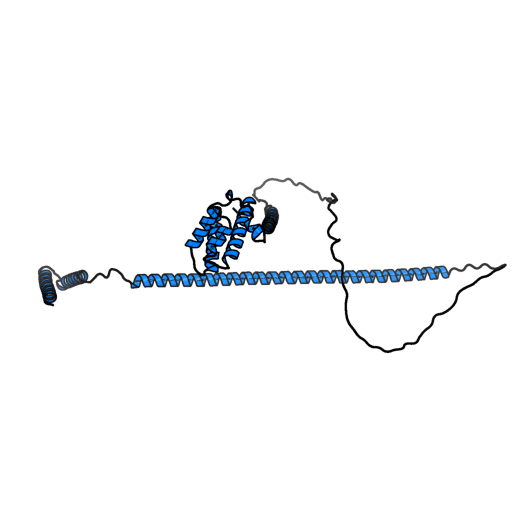2625 C C . GLN A 1 312 ? -20.687 11.942 2.148 1.00 93.88 312 GLN A C 1
ATOM 2627 O O . GLN A 1 312 ? -20.199 13.059 2.250 1.00 93.88 312 GLN A O 1
ATOM 2632 N N . MET A 1 313 ? -21.628 11.512 2.994 1.00 91.38 313 MET A N 1
ATOM 2633 C CA . MET A 1 313 ? -22.093 12.322 4.132 1.00 91.38 313 MET A CA 1
ATOM 2634 C C . MET A 1 313 ? -21.064 12.480 5.268 1.00 91.38 313 MET A C 1
ATOM 2636 O O . MET A 1 313 ? -21.299 13.276 6.175 1.00 91.38 313 MET A O 1
ATOM 2640 N N . VAL A 1 314 ? -19.975 11.701 5.262 1.00 91.38 314 VAL A N 1
ATOM 2641 C CA . VAL A 1 314 ? -18.942 11.700 6.318 1.00 91.38 314 VAL A CA 1
ATOM 2642 C C . VAL A 1 314 ? -17.577 12.147 5.787 1.00 91.38 314 VAL A C 1
ATOM 2644 O O . VAL A 1 314 ? -16.819 12.777 6.515 1.00 91.38 314 VAL A O 1
ATOM 2647 N N . LEU A 1 315 ? -17.261 11.826 4.526 1.00 89.81 315 LEU A N 1
ATOM 2648 C CA . LEU A 1 315 ? -15.969 12.132 3.890 1.00 89.81 315 LEU A CA 1
ATOM 2649 C C . LEU A 1 315 ? -16.060 13.177 2.756 1.00 89.81 315 LEU A C 1
ATOM 2651 O O . LEU A 1 315 ? -15.095 13.331 2.011 1.00 89.81 315 LEU A O 1
ATOM 2655 N N . ASP A 1 316 ? -17.205 13.846 2.578 1.00 91.38 316 ASP A N 1
ATOM 2656 C CA . ASP A 1 316 ? -17.457 14.898 1.576 1.00 91.38 316 ASP A CA 1
ATOM 2657 C C . ASP A 1 316 ? -16.812 14.616 0.193 1.00 91.38 316 ASP A C 1
ATOM 2659 O O . ASP A 1 316 ? -17.142 13.635 -0.479 1.00 91.38 316 ASP A O 1
ATOM 2663 N N . GLU A 1 317 ? -15.884 15.466 -0.262 1.00 88.19 317 GLU A N 1
ATOM 2664 C CA . GLU A 1 317 ? -15.209 15.353 -1.565 1.00 88.19 317 GLU A CA 1
ATOM 2665 C C . GLU A 1 317 ? -14.209 14.177 -1.632 1.00 88.19 317 GLU A C 1
ATOM 2667 O O . GLU A 1 317 ? -13.879 13.679 -2.713 1.00 88.19 317 GLU A O 1
ATOM 2672 N N . GLU A 1 318 ? -13.734 13.687 -0.485 1.00 90.44 318 GLU A N 1
ATOM 2673 C CA . GLU A 1 318 ? -12.730 12.623 -0.394 1.00 90.44 318 GLU A CA 1
ATOM 2674 C C . GLU A 1 318 ? -13.341 11.221 -0.561 1.00 90.44 318 GLU A C 1
ATOM 2676 O O . GLU A 1 318 ? -12.648 10.285 -0.987 1.00 90.44 318 GLU A O 1
ATOM 2681 N N . ALA A 1 319 ? -14.651 11.087 -0.312 1.00 93.25 319 ALA A N 1
ATOM 2682 C CA . ALA A 1 319 ? -15.419 9.849 -0.457 1.00 93.25 319 ALA A CA 1
ATOM 2683 C C . ALA A 1 319 ? -15.270 9.214 -1.849 1.00 93.25 319 ALA A C 1
ATOM 2685 O O . ALA A 1 319 ? -15.088 8.000 -1.976 1.00 93.25 319 ALA A O 1
ATOM 2686 N N . GLU A 1 320 ? -15.276 10.031 -2.907 1.00 93.50 320 GLU A N 1
ATOM 2687 C CA . GLU A 1 320 ? -15.104 9.556 -4.280 1.00 93.50 320 GLU A CA 1
ATOM 2688 C C . GLU A 1 320 ? -13.729 8.909 -4.490 1.00 93.50 320 GLU A C 1
ATOM 2690 O O . GLU A 1 320 ? -13.619 7.798 -5.020 1.00 93.50 320 GLU A O 1
ATOM 2695 N N . VAL A 1 321 ? -12.671 9.578 -4.029 1.00 92.12 321 VAL A N 1
ATOM 2696 C CA . VAL A 1 321 ? -11.293 9.087 -4.140 1.00 92.12 321 VAL A CA 1
ATOM 2697 C C . VAL A 1 321 ? -11.105 7.817 -3.308 1.00 92.12 321 VAL A C 1
ATOM 2699 O O . VAL A 1 321 ? -10.402 6.896 -3.741 1.00 92.12 321 VAL A O 1
ATOM 2702 N N . PHE A 1 322 ? -11.741 7.746 -2.137 1.00 94.62 322 PHE A N 1
ATOM 2703 C CA . PHE A 1 322 ? -11.757 6.563 -1.285 1.00 94.62 322 PHE A CA 1
ATOM 2704 C C . PHE A 1 322 ? -12.421 5.365 -1.984 1.00 94.62 322 PHE A C 1
ATOM 2706 O O . PHE A 1 322 ? -11.765 4.333 -2.157 1.00 94.62 322 PHE A O 1
ATOM 2713 N N . VAL A 1 323 ? -13.666 5.500 -2.459 1.00 94.44 323 VAL A N 1
ATOM 2714 C CA . VAL A 1 323 ? -14.405 4.390 -3.090 1.00 94.44 323 VAL A CA 1
ATOM 2715 C C . VAL A 1 323 ? -13.756 3.950 -4.402 1.00 94.44 323 VAL A C 1
ATOM 2717 O O . VAL A 1 323 ? -13.617 2.749 -4.629 1.00 94.44 323 VAL A O 1
ATOM 2720 N N . VAL A 1 324 ? -13.250 4.871 -5.232 1.00 93.81 324 VAL A N 1
ATOM 2721 C CA . VAL A 1 324 ? -12.494 4.518 -6.451 1.00 93.81 324 VAL A CA 1
ATOM 2722 C C . VAL A 1 324 ? -11.252 3.681 -6.119 1.00 93.81 324 VAL A C 1
ATOM 2724 O O . VAL A 1 324 ? -10.994 2.667 -6.773 1.00 93.81 324 VAL A O 1
ATOM 2727 N N . LYS A 1 325 ? -10.483 4.050 -5.085 1.00 94.06 325 LYS A N 1
ATOM 2728 C CA . LYS A 1 325 ? -9.320 3.256 -4.648 1.00 94.06 325 LYS A CA 1
ATOM 2729 C C . LYS A 1 325 ? -9.740 1.904 -4.058 1.00 94.06 325 LYS A C 1
ATOM 2731 O O . LYS A 1 325 ? -9.082 0.904 -4.345 1.00 94.06 325 LYS A O 1
ATOM 2736 N N . MET A 1 326 ? -10.832 1.859 -3.293 1.00 93.44 326 MET A N 1
ATOM 2737 C CA . MET A 1 326 ? -11.371 0.627 -2.706 1.00 93.44 326 MET A CA 1
ATOM 2738 C C . MET A 1 326 ? -11.830 -0.359 -3.786 1.00 93.44 326 MET A C 1
ATOM 2740 O O . MET A 1 326 ? -11.502 -1.542 -3.726 1.00 93.44 326 MET A O 1
ATOM 2744 N N . TRP A 1 327 ? -12.535 0.124 -4.811 1.00 94.12 327 TRP A N 1
ATOM 2745 C CA . TRP A 1 327 ? -13.040 -0.715 -5.897 1.00 94.12 327 TRP A CA 1
ATOM 2746 C C . TRP A 1 327 ? -11.908 -1.284 -6.755 1.00 94.12 327 TRP A C 1
ATOM 2748 O O . TRP A 1 327 ? -11.911 -2.471 -7.078 1.00 94.12 327 TRP A O 1
ATOM 2758 N N . ARG A 1 328 ? -10.872 -0.479 -7.044 1.00 93.31 328 ARG A N 1
ATOM 2759 C CA . ARG A 1 328 ? -9.646 -0.980 -7.692 1.00 93.31 328 ARG A CA 1
ATOM 2760 C C . ARG A 1 328 ? -8.948 -2.053 -6.858 1.00 93.31 328 ARG A C 1
ATOM 2762 O O . ARG A 1 328 ? -8.476 -3.028 -7.433 1.00 93.31 328 ARG A O 1
ATOM 2769 N N . LEU A 1 329 ? -8.892 -1.897 -5.531 1.00 92.56 329 LEU A N 1
ATOM 2770 C CA . LEU A 1 329 ? -8.321 -2.908 -4.636 1.00 92.56 329 LEU A CA 1
ATOM 2771 C C . LEU A 1 329 ? -9.135 -4.212 -4.654 1.00 92.56 329 LEU A C 1
ATOM 2773 O O . LEU A 1 329 ? -8.542 -5.284 -4.730 1.00 92.56 329 LEU A O 1
ATOM 2777 N N . LEU A 1 330 ? -10.469 -4.128 -4.630 1.00 91.88 330 LEU A N 1
ATOM 2778 C CA . LEU A 1 330 ? -11.351 -5.297 -4.721 1.00 91.88 330 LEU A CA 1
ATOM 2779 C C . LEU A 1 330 ? -11.135 -6.061 -6.033 1.00 91.88 330 LEU A C 1
ATOM 2781 O O . LEU A 1 330 ? -10.859 -7.259 -5.991 1.00 91.88 330 LEU A O 1
ATOM 2785 N N . ILE A 1 331 ? -11.172 -5.374 -7.183 1.00 91.56 331 ILE A N 1
ATOM 2786 C CA . ILE A 1 331 ? -10.905 -5.999 -8.492 1.00 91.56 331 ILE A CA 1
ATOM 2787 C C . ILE A 1 331 ? -9.500 -6.617 -8.514 1.00 91.56 331 ILE A C 1
ATOM 2789 O O . ILE A 1 331 ? -9.346 -7.759 -8.946 1.00 91.56 331 ILE A O 1
ATOM 2793 N N . TYR A 1 332 ? -8.490 -5.893 -8.012 1.00 91.81 332 TYR A N 1
ATOM 2794 C CA . TYR A 1 332 ? -7.113 -6.382 -7.950 1.00 91.81 332 TYR A CA 1
ATOM 2795 C C . TYR A 1 332 ? -7.009 -7.689 -7.159 1.00 91.81 332 TYR A C 1
ATOM 2797 O O . TYR A 1 332 ? -6.477 -8.668 -7.675 1.00 91.81 332 TYR A O 1
ATOM 2805 N N . GLU A 1 333 ? -7.516 -7.731 -5.924 1.00 90.44 333 GLU A N 1
ATOM 2806 C CA . GLU A 1 333 ? -7.383 -8.914 -5.068 1.00 90.44 333 GLU A CA 1
ATOM 2807 C C . GLU A 1 333 ? -8.190 -10.106 -5.613 1.00 90.44 333 GLU A C 1
ATOM 2809 O O . GLU A 1 333 ? -7.710 -11.235 -5.545 1.00 90.44 333 GLU A O 1
ATOM 2814 N N . ILE A 1 334 ? -9.364 -9.877 -6.217 1.00 89.50 334 ILE A N 1
ATOM 2815 C CA . ILE A 1 334 ? -10.183 -10.934 -6.837 1.00 89.50 334 ILE A CA 1
ATOM 2816 C C . ILE A 1 334 ? -9.488 -11.535 -8.062 1.00 89.50 334 ILE A C 1
ATOM 2818 O O . ILE A 1 334 ? -9.318 -12.753 -8.137 1.00 89.50 334 ILE A O 1
ATOM 2822 N N . GLU A 1 335 ? -9.049 -10.710 -9.015 1.00 88.44 335 GLU A N 1
ATOM 2823 C CA . GLU A 1 335 ? -8.363 -11.207 -10.213 1.00 88.44 335 GLU A CA 1
ATOM 2824 C C . GLU A 1 335 ? -6.994 -11.819 -9.852 1.00 88.44 335 GLU A C 1
ATOM 2826 O O . GLU A 1 335 ? -6.596 -12.833 -10.425 1.00 88.44 335 GLU A O 1
ATOM 2831 N N . ALA A 1 336 ? -6.297 -11.292 -8.838 1.00 87.50 336 ALA A N 1
ATOM 2832 C CA . ALA A 1 336 ? -5.023 -11.845 -8.384 1.00 87.50 336 ALA A CA 1
ATOM 2833 C C . ALA A 1 336 ? -5.207 -13.190 -7.656 1.00 87.50 336 ALA A C 1
ATOM 2835 O O . ALA A 1 336 ? -4.377 -14.090 -7.806 1.00 87.50 336 ALA A O 1
ATOM 2836 N N . LYS A 1 337 ? -6.316 -13.370 -6.928 1.00 84.88 337 LYS A N 1
ATOM 2837 C CA . LYS A 1 337 ? -6.725 -14.653 -6.337 1.00 84.88 337 LYS A CA 1
ATOM 2838 C C . LYS A 1 337 ? -7.072 -15.682 -7.419 1.00 84.88 337 LYS A C 1
ATOM 2840 O O . LYS A 1 337 ? -6.580 -16.806 -7.345 1.00 84.88 337 LYS A O 1
ATOM 2845 N N . LYS A 1 338 ? -7.811 -15.297 -8.472 1.00 82.69 338 LYS A N 1
ATOM 2846 C CA . LYS A 1 338 ? -8.090 -16.165 -9.640 1.00 82.69 338 LYS A CA 1
ATOM 2847 C C . LYS A 1 338 ? -6.816 -16.621 -10.361 1.00 82.69 338 LYS A C 1
ATOM 2849 O O . LYS A 1 338 ? -6.737 -17.769 -10.786 1.00 82.69 338 LYS A O 1
ATOM 2854 N N . LEU A 1 339 ? -5.810 -15.751 -10.466 1.00 78.81 339 LEU A N 1
ATOM 2855 C CA . LEU A 1 339 ? -4.502 -16.064 -11.060 1.00 78.81 339 LEU A CA 1
ATOM 2856 C C . LEU A 1 339 ? -3.528 -16.787 -10.103 1.00 78.81 339 LEU A C 1
ATOM 2858 O O . LEU A 1 339 ? -2.378 -17.025 -10.471 1.00 78.81 339 LEU A O 1
ATOM 2862 N N . GLY A 1 340 ? -3.933 -17.110 -8.868 1.00 75.94 340 GLY A N 1
ATOM 2863 C CA . GLY A 1 340 ? -3.063 -17.758 -7.875 1.00 75.94 340 GLY A CA 1
ATOM 2864 C C . GLY A 1 340 ? -1.870 -16.904 -7.412 1.00 75.94 340 GLY A C 1
ATOM 2865 O O . GLY A 1 340 ? -0.898 -17.434 -6.869 1.00 75.94 340 GLY A O 1
ATOM 2866 N N . LEU A 1 341 ? -1.924 -15.584 -7.627 1.00 67.25 341 LEU A N 1
ATOM 2867 C CA . LEU A 1 341 ? -0.911 -14.617 -7.182 1.00 67.25 341 LEU A CA 1
ATOM 2868 C C . LEU A 1 341 ? -1.008 -14.329 -5.674 1.00 67.25 341 LEU A C 1
ATOM 2870 O O . LEU A 1 341 ? -0.013 -13.935 -5.064 1.00 67.25 341 LEU A O 1
ATOM 2874 N N . VAL A 1 342 ? -2.186 -14.542 -5.080 1.00 61.72 342 VAL A N 1
ATOM 2875 C CA . VAL A 1 342 ? -2.486 -14.357 -3.650 1.00 61.72 342 VAL A CA 1
ATOM 2876 C C . VAL A 1 342 ? -2.962 -15.693 -3.060 1.00 61.72 342 VAL A C 1
ATOM 2878 O O . VAL A 1 342 ? -3.640 -16.456 -3.747 1.00 61.72 342 VAL A O 1
ATOM 2881 N N . LYS A 1 343 ? -2.574 -15.988 -1.812 1.00 52.47 343 LYS A N 1
ATOM 2882 C CA . LYS A 1 343 ? -2.902 -17.215 -1.060 1.00 52.47 343 LYS A CA 1
ATOM 2883 C C . LYS A 1 343 ? -3.810 -16.924 0.134 1.00 52.47 343 LYS A C 1
ATOM 2885 O O . LYS A 1 343 ? -3.560 -15.893 0.796 1.00 52.47 343 LYS A O 1
#

Organism: Lygus hesperus (NCBI:txid30085)

InterPro domains:
  IPR002483 PWI domain [PF01480] (271-333)
  IPR002483 PWI domain [PS51025] (250-343)
  IPR002483 PWI domain [SM00311] (263-336)
  IPR036483 PWI domain superfamily [SSF101233] (254-333)
  IPR052768 RNA-binding protein 25 [PTHR18806] (151-343)

Secondary structure (DSSP, 8-state):
-HHHHHHHHHHHHHHHHHHHHHHHH-SSHHHHHHHHHHHHHHHHS------HHHHHHHHHHHHHHHHHHHHHHHHHHHHHHHHHHHHHHHHHHHHHHHHHHHHHHHHHHHHHHHHHHHHHHHHHHHHHHHHHHHHHHHHT----------------------------------------------SSS--------------------------------GGGHHHHHHHHHHHHHHHHHHHHS-SSHHHHHT----GGG--HHHIIIIIHHHHHHHHHHHHSS--HHHHHHHHHHHHTT--HHHHHHHHHHHHTTHHHHHHHHHHHHHHHHHHHHHTTS--

Foldseek 3Di:
DVVVVVVVVVVVVVLVVLLVVLVVPDPDSVVVSVVVVVVVVVVPPDDPPDPVVVVVVVVVVVVVVVVVVVVVVVVVVVVVVVVVVVVVVVVVVVVVVVVVVVVVVVVVVVVVVVVVVVVVVVVVVVVVVVVVVVVVVVVPDDDDDDDDDDDDDDDDDDDDDDDDDDDDDDDDDDDDDDDDDDDDDPDPPDDDDDDDDDDDDDDDDDDDDDDDDDDDDDDDPPPPPVVVVVVVVLVVLLVVLLVPQDPDPVCLLPDDDDLVLDDVCCLVPPQLVVLQVVCCVQVVDGDVVLSVVLSVCVNVVHRLVVSLVVCCVPRPPCSSVVSSVSSSSRSSVSVCVVVVVDD